Protein AF-A0A7C5Z9H8-F1 (afdb_monomer_lite)

Secondary structure (DSSP, 8-state):
---------------------PPEEEEEEEEETTEEEEEEEEE-SSSB-EEEEEEEETTEEEEEEEESSSSSS--EEEESS--HHHHHHHHHHHHHHHHHTT-------SEEEEEEETTEEEEEEEEEBTTS-EEEEEEEEETT--EEEEEETTSSS---EEEE-SS-HHHHHHHHHHHHHHHHHHTSEEEETTEEEE--

Structure (mmCIF, N/CA/C/O backbone):
data_AF-A0A7C5Z9H8-F1
#
_entry.id   AF-A0A7C5Z9H8-F1
#
loop_
_atom_site.group_PDB
_atom_site.id
_atom_site.type_symbol
_atom_site.label_atom_id
_atom_site.label_alt_id
_atom_site.label_comp_id
_atom_site.label_asym_id
_atom_site.label_entity_id
_atom_site.label_seq_id
_atom_site.pdbx_PDB_ins_code
_atom_site.Cartn_x
_atom_site.Cartn_y
_atom_site.Cartn_z
_atom_site.occupancy
_atom_site.B_iso_or_equiv
_atom_site.auth_seq_id
_atom_site.auth_comp_id
_atom_site.auth_asym_id
_atom_site.auth_atom_id
_atom_site.pdbx_PDB_model_num
ATOM 1 N N . MET A 1 1 ? 59.275 10.096 53.139 1.00 41.97 1 MET A N 1
ATOM 2 C CA . MET A 1 1 ? 58.296 9.061 52.728 1.00 41.97 1 MET A CA 1
ATOM 3 C C . MET A 1 1 ? 57.252 9.698 51.818 1.00 41.97 1 MET A C 1
ATOM 5 O O . MET A 1 1 ? 56.415 10.445 52.306 1.00 41.97 1 MET A O 1
ATOM 9 N N . LYS A 1 2 ? 57.352 9.494 50.498 1.00 39.47 2 LYS A N 1
ATOM 10 C CA . LYS A 1 2 ? 56.425 10.071 49.508 1.00 39.47 2 LYS A CA 1
ATOM 11 C C . LYS A 1 2 ? 55.220 9.139 49.346 1.00 39.47 2 LYS A C 1
ATOM 13 O O . LYS A 1 2 ? 55.395 7.978 48.993 1.00 39.47 2 LYS A O 1
ATOM 18 N N . ARG A 1 3 ? 54.018 9.631 49.659 1.00 47.84 3 ARG A N 1
ATOM 19 C CA . ARG A 1 3 ? 52.748 8.915 49.474 1.00 47.84 3 ARG A CA 1
ATOM 20 C C . ARG A 1 3 ? 52.260 9.164 48.047 1.00 47.84 3 ARG A C 1
ATOM 22 O O . ARG A 1 3 ? 51.939 10.299 47.712 1.00 47.84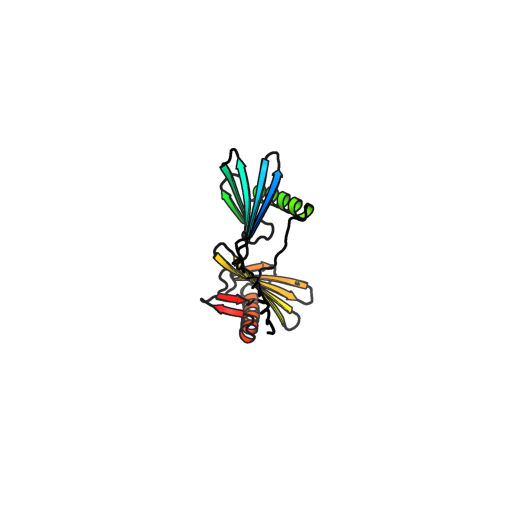 3 ARG A O 1
ATOM 29 N N . TYR A 1 4 ? 52.232 8.125 47.218 1.00 54.09 4 TYR A N 1
ATOM 30 C CA . TYR A 1 4 ? 51.598 8.171 45.902 1.00 54.09 4 TYR A CA 1
ATOM 31 C C . TYR A 1 4 ? 50.112 7.848 46.073 1.00 54.09 4 TYR A C 1
ATOM 33 O O . TYR A 1 4 ? 49.751 6.733 46.443 1.00 54.09 4 TYR A O 1
ATOM 41 N N . VAL A 1 5 ? 49.257 8.850 45.866 1.00 55.56 5 VAL A N 1
ATOM 42 C CA . VAL A 1 5 ? 47.802 8.685 45.806 1.00 55.56 5 VAL A CA 1
ATOM 43 C C . VAL A 1 5 ? 47.472 8.205 44.396 1.00 55.56 5 VAL A C 1
ATOM 45 O O . VAL A 1 5 ? 47.549 8.975 43.442 1.00 55.56 5 VAL A O 1
ATOM 48 N N . TYR A 1 6 ? 47.162 6.918 44.254 1.00 54.59 6 TYR A N 1
ATOM 49 C CA . TYR A 1 6 ? 46.634 6.364 43.011 1.00 54.59 6 TYR A CA 1
ATOM 50 C C . TYR A 1 6 ? 45.194 6.858 42.831 1.00 54.59 6 TYR A C 1
ATOM 52 O O . TYR A 1 6 ? 44.281 6.413 43.523 1.00 54.59 6 TYR A O 1
ATOM 60 N N . GLY A 1 7 ? 45.008 7.821 41.927 1.00 55.06 7 GLY A N 1
ATOM 61 C CA . GLY A 1 7 ? 43.694 8.272 41.484 1.00 55.06 7 GLY A CA 1
ATOM 62 C C . GLY A 1 7 ? 43.031 7.183 40.648 1.00 55.06 7 GLY A C 1
ATOM 63 O O . GLY A 1 7 ? 43.467 6.893 39.536 1.00 55.06 7 GLY A O 1
ATOM 64 N N . ILE A 1 8 ? 41.987 6.566 41.196 1.00 63.97 8 ILE A N 1
ATOM 65 C CA . ILE A 1 8 ? 41.117 5.639 40.474 1.00 63.97 8 ILE A CA 1
ATOM 66 C C . ILE A 1 8 ? 40.307 6.466 39.469 1.00 63.97 8 ILE A C 1
ATOM 68 O O . ILE A 1 8 ? 39.384 7.189 39.838 1.00 63.97 8 ILE A O 1
ATOM 72 N N . VAL A 1 9 ? 40.685 6.381 38.193 1.00 63.34 9 VAL A N 1
ATOM 73 C CA . VAL A 1 9 ? 39.898 6.899 37.071 1.00 63.34 9 VAL A CA 1
ATOM 74 C C . VAL A 1 9 ? 38.707 5.961 36.883 1.00 63.34 9 VAL A C 1
ATOM 76 O O . VAL A 1 9 ? 38.824 4.880 36.308 1.00 63.34 9 VAL A O 1
ATOM 79 N N . LEU A 1 10 ? 37.561 6.365 37.427 1.00 63.19 10 LEU A N 1
ATOM 80 C CA . LEU A 1 10 ? 36.286 5.680 37.267 1.00 63.19 10 LEU A CA 1
ATOM 81 C C . LEU A 1 10 ? 35.756 5.945 35.847 1.00 63.19 10 LEU A C 1
ATOM 83 O O . LEU A 1 10 ? 35.063 6.930 35.599 1.00 63.19 10 LEU A O 1
ATOM 87 N N . PHE A 1 11 ? 36.107 5.074 34.899 1.00 56.94 11 PHE A N 1
ATOM 88 C CA . PHE A 1 11 ? 35.463 5.010 33.586 1.00 56.94 11 PHE A CA 1
ATOM 89 C C . PHE A 1 11 ? 34.025 4.514 33.775 1.00 56.94 11 PHE A C 1
ATOM 91 O O . PHE A 1 11 ? 33.763 3.313 33.834 1.00 56.94 11 PHE A O 1
ATOM 98 N N . ILE A 1 12 ? 33.082 5.449 33.898 1.00 63.59 12 ILE A N 1
ATOM 99 C CA . ILE A 1 12 ? 31.652 5.154 33.813 1.00 63.59 12 ILE A CA 1
ATOM 100 C C . ILE A 1 12 ? 31.373 4.793 32.356 1.00 63.59 12 ILE A C 1
ATOM 102 O O . ILE A 1 12 ? 31.173 5.655 31.500 1.00 63.59 12 ILE A O 1
ATOM 106 N N . VAL A 1 13 ? 31.410 3.494 32.069 1.00 63.28 13 VAL A N 1
ATOM 107 C CA . VAL A 1 13 ? 30.925 2.930 30.814 1.00 63.28 13 VAL A CA 1
ATOM 108 C C . VAL A 1 13 ? 29.411 3.132 30.825 1.00 63.28 13 VAL A C 1
ATOM 110 O O . VAL A 1 13 ? 28.663 2.349 31.407 1.00 63.28 13 VAL A O 1
ATOM 113 N N . LEU A 1 14 ? 28.958 4.245 30.246 1.00 56.66 14 LEU A N 1
ATOM 114 C CA . LEU A 1 14 ? 27.558 4.462 29.910 1.00 56.66 14 LEU A CA 1
ATOM 115 C C . LEU A 1 14 ? 27.207 3.441 28.829 1.00 56.66 14 LEU A C 1
ATOM 117 O O . LEU A 1 14 ? 27.338 3.699 27.633 1.00 56.66 14 LEU A O 1
ATOM 121 N N . GLY A 1 15 ? 26.819 2.244 29.266 1.00 55.88 15 GLY A N 1
ATOM 122 C CA . GLY A 1 15 ? 26.201 1.249 28.413 1.00 55.88 15 GLY A CA 1
ATOM 123 C C . GLY A 1 15 ? 24.946 1.868 27.816 1.00 55.88 15 GLY A C 1
ATOM 124 O O . GLY A 1 15 ? 23.915 1.958 28.480 1.00 55.88 15 GLY A O 1
ATOM 125 N N . CYS A 1 16 ? 25.039 2.325 26.568 1.00 64.75 16 CYS A N 1
ATOM 126 C CA . CYS A 1 16 ? 23.871 2.593 25.750 1.00 64.75 16 CYS A CA 1
ATOM 127 C C . CYS A 1 16 ? 23.145 1.260 25.592 1.00 64.75 16 CYS A C 1
ATOM 129 O O . CYS A 1 16 ? 23.482 0.463 24.720 1.00 64.75 16 CYS A O 1
ATOM 131 N N . ALA A 1 17 ? 22.176 1.000 26.470 1.00 51.22 17 ALA A N 1
ATOM 132 C CA . ALA A 1 17 ? 21.215 -0.068 26.291 1.00 51.22 17 ALA A CA 1
ATOM 133 C C . ALA A 1 17 ? 20.451 0.248 25.005 1.00 51.22 17 ALA A C 1
ATOM 135 O O . ALA A 1 17 ? 19.511 1.047 24.994 1.00 51.22 17 ALA A O 1
ATOM 136 N N . THR A 1 18 ? 20.917 -0.323 23.897 1.00 53.97 18 THR A N 1
ATOM 137 C CA . THR A 1 18 ? 20.231 -0.274 22.616 1.00 53.97 18 THR A CA 1
ATOM 138 C C . THR A 1 18 ? 18.941 -1.048 22.825 1.00 53.97 18 THR A C 1
ATOM 140 O O . THR A 1 18 ? 18.935 -2.277 22.853 1.00 53.97 18 THR A O 1
ATOM 143 N N . ARG A 1 19 ? 17.849 -0.328 23.102 1.00 50.56 19 ARG A N 1
ATOM 144 C CA . ARG A 1 19 ? 16.534 -0.953 23.204 1.00 50.56 19 ARG A CA 1
ATOM 145 C C . ARG A 1 19 ? 16.274 -1.637 21.860 1.00 50.56 19 ARG A C 1
ATOM 147 O O . ARG A 1 19 ? 16.444 -0.975 20.832 1.00 50.56 19 ARG A O 1
ATOM 154 N N . PRO A 1 20 ? 15.907 -2.929 21.842 1.00 51.25 20 PRO A N 1
ATOM 155 C CA . PRO A 1 20 ? 15.524 -3.577 20.600 1.00 51.25 20 PRO A CA 1
ATOM 156 C C . PRO A 1 20 ? 14.389 -2.759 19.972 1.00 51.25 20 PRO A C 1
ATOM 158 O O . PRO A 1 20 ? 13.557 -2.213 20.709 1.00 51.25 20 PRO A O 1
ATOM 161 N N . PRO A 1 21 ? 14.365 -2.604 18.641 1.00 52.94 21 PRO A N 1
ATOM 162 C CA . PRO A 1 21 ? 13.319 -1.832 18.000 1.00 52.94 21 PRO A CA 1
ATOM 163 C C . PRO A 1 21 ? 11.974 -2.517 18.286 1.00 52.94 21 PRO A C 1
ATOM 165 O O . PRO A 1 21 ? 11.725 -3.634 17.845 1.00 52.94 21 PRO A O 1
ATOM 168 N N . GLY A 1 22 ? 11.144 -1.876 19.107 1.00 45.88 22 GLY A N 1
ATOM 169 C CA . GLY A 1 22 ? 9.801 -2.343 19.441 1.00 45.88 22 GLY A CA 1
ATOM 170 C C . GLY A 1 22 ? 8.767 -1.843 18.435 1.00 45.88 22 GLY A C 1
ATOM 171 O O . GLY A 1 22 ? 9.034 -0.918 17.666 1.00 45.88 22 GLY A O 1
ATOM 172 N N . VAL A 1 23 ? 7.573 -2.436 18.464 1.00 56.50 23 VAL A N 1
ATOM 173 C CA . VAL A 1 23 ? 6.406 -1.911 17.741 1.00 56.50 23 VAL A CA 1
ATOM 174 C C . VAL A 1 23 ? 6.068 -0.535 18.314 1.00 56.50 23 VAL A C 1
ATOM 176 O O . VAL A 1 23 ? 5.872 -0.398 19.523 1.00 56.50 23 VAL A O 1
ATOM 179 N N . GLN A 1 24 ? 6.019 0.491 17.463 1.00 56.19 24 GLN A N 1
ATOM 180 C CA . GLN A 1 24 ? 5.496 1.792 17.871 1.00 56.19 24 GLN A CA 1
ATOM 181 C C . GLN A 1 24 ? 3.978 1.767 17.731 1.00 56.19 24 GLN A C 1
ATOM 183 O O . GLN A 1 24 ? 3.455 1.475 16.656 1.00 56.19 24 GLN A O 1
ATOM 188 N N . LEU A 1 25 ? 3.294 2.061 18.835 1.00 58.56 25 LEU A N 1
ATOM 189 C CA . LEU A 1 25 ? 1.855 2.269 18.864 1.00 58.56 25 LEU A CA 1
ATOM 190 C C . LEU A 1 25 ? 1.594 3.774 18.875 1.00 58.56 25 LEU A C 1
ATOM 192 O O . LEU A 1 25 ? 1.946 4.466 19.832 1.00 58.56 25 LEU A O 1
ATOM 196 N N . GLY A 1 26 ? 1.010 4.272 17.790 1.00 70.44 26 GLY A N 1
ATOM 197 C CA . GLY A 1 26 ? 0.397 5.598 17.729 1.00 70.44 26 GLY A CA 1
ATOM 198 C C . GLY A 1 26 ? -1.110 5.456 17.902 1.00 70.44 26 GLY A C 1
ATOM 199 O O . GLY A 1 26 ? -1.685 4.471 17.448 1.00 70.44 26 GLY A O 1
ATOM 200 N N . GLY A 1 27 ? -1.764 6.401 18.572 1.00 81.38 27 GLY A N 1
ATOM 201 C CA . GLY A 1 27 ? -3.209 6.349 18.759 1.00 81.38 27 GLY A CA 1
ATOM 202 C C . GLY A 1 27 ? -3.822 7.733 18.880 1.00 81.38 27 GLY A C 1
ATOM 203 O O . GLY A 1 27 ? -3.241 8.619 19.508 1.00 81.38 27 GLY A O 1
ATOM 204 N N . MET A 1 28 ? -4.998 7.907 18.290 1.00 90.19 28 MET A N 1
ATOM 205 C CA . MET A 1 28 ? -5.792 9.123 18.384 1.00 90.19 28 MET A CA 1
ATOM 206 C C . MET A 1 28 ? -7.257 8.771 18.613 1.00 90.19 28 MET A C 1
ATOM 208 O O . MET A 1 28 ? -7.776 7.856 17.980 1.00 90.19 28 MET A O 1
ATOM 212 N N . GLN A 1 29 ? -7.903 9.517 19.504 1.00 93.00 29 GLN A N 1
ATOM 213 C CA . GLN A 1 29 ? -9.349 9.500 19.692 1.00 93.00 29 GLN A CA 1
ATOM 214 C C . GLN A 1 29 ? -9.963 10.749 19.066 1.00 93.00 29 GLN A C 1
ATOM 216 O O . GLN A 1 29 ? -9.333 11.809 19.109 1.00 93.00 29 GLN A O 1
ATOM 221 N N . PHE A 1 30 ? -11.159 10.607 18.507 1.00 94.44 30 PHE A N 1
ATOM 222 C CA . PHE A 1 30 ? -11.942 11.699 17.936 1.00 94.44 30 PHE A CA 1
ATOM 223 C C . PHE A 1 30 ? -13.437 11.376 18.025 1.00 94.44 30 PHE A C 1
ATOM 225 O O . PHE A 1 30 ? -13.825 10.207 18.082 1.00 94.44 30 PHE A O 1
ATOM 232 N N . ASP A 1 31 ? -14.262 12.417 18.039 1.00 94.50 31 ASP A N 1
ATOM 233 C CA . ASP A 1 31 ? -15.716 12.294 18.092 1.00 94.50 31 ASP A CA 1
ATOM 234 C C . ASP A 1 31 ? -16.322 12.396 16.686 1.00 94.50 31 ASP A C 1
ATOM 236 O O . ASP A 1 31 ? -15.973 13.278 15.894 1.00 94.50 31 ASP A O 1
ATOM 240 N N . PHE A 1 32 ? -17.271 11.513 16.383 1.00 93.75 32 PHE A N 1
ATOM 241 C CA . PHE A 1 32 ? -18.065 11.553 15.158 1.00 93.75 32 PHE A CA 1
ATOM 242 C C . PHE A 1 32 ? -19.503 11.143 15.470 1.00 93.75 32 PHE A C 1
ATOM 244 O O . PHE A 1 32 ? -19.736 10.082 16.038 1.00 93.75 32 PHE A O 1
ATOM 251 N N . GLU A 1 33 ? -20.459 12.017 15.147 1.00 93.69 33 GLU A N 1
ATOM 252 C CA . GLU A 1 33 ? -21.896 11.794 15.392 1.00 93.69 33 GLU A CA 1
ATOM 253 C C . GLU A 1 33 ? -22.249 11.405 16.843 1.00 93.69 33 GLU A C 1
ATOM 255 O O . GLU A 1 33 ? -23.197 10.671 17.103 1.00 93.69 33 GLU A O 1
ATOM 260 N N . GLY A 1 34 ? -21.497 11.934 17.815 1.00 92.62 34 GLY A N 1
ATOM 261 C CA . GLY A 1 34 ? -21.710 11.670 19.243 1.00 92.62 34 GLY A CA 1
ATOM 262 C C . GLY A 1 34 ? -21.087 10.368 19.755 1.00 92.62 34 GLY A C 1
ATOM 263 O O . GLY A 1 34 ? -21.247 10.048 20.930 1.00 92.62 34 GLY A O 1
ATOM 264 N N . GLU A 1 35 ? -20.359 9.645 18.906 1.00 94.94 35 GLU A N 1
ATOM 265 C CA . GLU A 1 35 ? -19.625 8.430 19.255 1.00 94.94 35 GLU A CA 1
ATOM 266 C C . GLU A 1 35 ? -18.113 8.689 19.245 1.00 94.94 35 GLU A C 1
ATOM 268 O O . GLU A 1 35 ? -17.592 9.409 18.388 1.00 94.94 35 GLU A O 1
ATOM 273 N N . GLN A 1 36 ? -17.396 8.071 20.186 1.00 94.56 36 GLN A N 1
ATOM 274 C CA . GLN A 1 36 ? -15.949 8.230 20.311 1.00 94.56 36 GLN A CA 1
ATOM 275 C C . GLN A 1 36 ? -15.210 7.106 19.580 1.00 94.56 36 GLN A C 1
ATOM 277 O O . GLN A 1 36 ? -15.151 5.961 20.037 1.00 94.56 36 GLN A O 1
ATOM 282 N N . TYR A 1 37 ? -14.569 7.455 18.472 1.00 96.44 37 TYR A N 1
ATOM 283 C CA . TYR A 1 37 ? -13.758 6.538 17.684 1.00 96.44 37 TYR A CA 1
ATOM 284 C C . TYR A 1 37 ? -12.284 6.636 18.067 1.00 96.44 37 TYR A C 1
ATOM 286 O O . TYR A 1 37 ? -11.793 7.659 18.543 1.00 96.44 37 TYR A O 1
ATOM 294 N N . THR A 1 38 ? -11.546 5.549 17.846 1.00 95.94 38 THR A N 1
ATOM 295 C CA . THR A 1 38 ? -10.091 5.503 18.015 1.00 95.94 38 THR A CA 1
ATOM 296 C C . THR A 1 38 ? -9.428 4.978 16.748 1.00 95.94 38 THR A C 1
ATOM 298 O O . THR A 1 38 ? -9.757 3.878 16.305 1.00 95.94 38 THR A O 1
ATOM 301 N N . ILE A 1 39 ? -8.442 5.709 16.223 1.00 94.81 39 ILE A N 1
ATOM 302 C CA . ILE A 1 39 ? -7.488 5.208 15.225 1.00 94.81 39 ILE A CA 1
ATOM 303 C C . ILE A 1 39 ? -6.209 4.793 15.947 1.00 94.81 39 ILE A C 1
ATOM 305 O O . ILE A 1 39 ? -5.620 5.594 16.675 1.00 94.81 39 ILE A O 1
ATOM 309 N N . ARG A 1 40 ? -5.767 3.549 15.755 1.00 93.06 40 ARG A N 1
ATOM 310 C CA . ARG A 1 40 ? -4.490 3.033 16.267 1.00 93.06 40 ARG A CA 1
ATOM 311 C C . ARG A 1 40 ? -3.597 2.595 15.119 1.00 93.06 40 ARG A C 1
ATOM 313 O O . ARG A 1 40 ? -4.004 1.764 14.319 1.00 93.06 40 ARG A O 1
ATOM 320 N N . SER A 1 41 ? -2.373 3.101 15.090 1.00 89.81 41 SER A N 1
ATOM 321 C CA . SER A 1 41 ? -1.334 2.686 14.151 1.00 89.81 41 SER A CA 1
ATOM 322 C C . SER A 1 41 ? -0.448 1.626 14.791 1.00 89.81 41 SER A C 1
ATOM 324 O O . SER A 1 41 ? 0.122 1.846 15.864 1.00 89.81 41 SER A O 1
ATOM 326 N N . TYR A 1 42 ? -0.304 0.495 14.110 1.00 87.00 42 TYR A N 1
ATOM 327 C CA . TYR A 1 42 ? 0.594 -0.592 14.469 1.00 87.00 42 TYR A CA 1
ATOM 328 C C . TYR A 1 42 ? 1.769 -0.581 13.504 1.00 87.00 42 TYR A C 1
ATOM 330 O O . TYR A 1 42 ? 1.644 -1.028 12.369 1.00 87.00 42 TYR A O 1
ATOM 338 N N . THR A 1 43 ? 2.918 -0.075 13.950 1.00 81.75 43 THR A N 1
ATOM 339 C CA . THR A 1 43 ? 4.100 0.055 13.089 1.00 81.75 43 THR A CA 1
ATOM 340 C C . THR A 1 43 ? 5.231 -0.834 13.600 1.00 81.75 43 THR A C 1
ATOM 342 O O . THR A 1 43 ? 5.975 -0.439 14.510 1.00 81.75 43 THR A O 1
ATOM 345 N N . PRO A 1 44 ? 5.384 -2.051 13.053 1.00 77.75 44 PRO A N 1
ATOM 346 C CA . PRO A 1 44 ? 6.550 -2.875 13.331 1.00 77.75 44 PRO A CA 1
ATOM 347 C C . PRO A 1 44 ? 7.835 -2.242 12.752 1.00 77.75 44 PRO A C 1
ATOM 349 O O . PRO A 1 44 ? 7.785 -1.391 11.865 1.00 77.75 44 PRO A O 1
ATOM 352 N N . PRO A 1 45 ? 9.026 -2.631 13.238 1.00 70.44 45 PRO A N 1
ATOM 353 C CA . PRO A 1 45 ? 10.282 -2.003 12.820 1.00 70.44 45 PRO A CA 1
ATOM 354 C C . PRO A 1 45 ? 10.668 -2.188 11.347 1.00 70.44 45 PRO A C 1
ATOM 356 O O . PRO A 1 45 ? 11.377 -1.344 10.794 1.00 70.44 45 PRO A O 1
ATOM 359 N N . THR A 1 46 ? 10.275 -3.315 10.750 1.00 70.81 46 THR A N 1
ATOM 360 C CA . THR A 1 46 ? 10.790 -3.807 9.458 1.00 70.81 46 THR A CA 1
ATOM 361 C C . THR A 1 46 ? 9.715 -4.055 8.405 1.00 70.81 46 THR A C 1
ATOM 363 O O . THR A 1 46 ? 10.073 -4.415 7.285 1.00 70.81 46 THR A O 1
ATOM 366 N N . LEU A 1 47 ? 8.439 -3.907 8.761 1.00 79.62 47 LEU A N 1
ATOM 367 C CA . LEU A 1 47 ? 7.288 -4.137 7.887 1.00 79.62 47 LEU A CA 1
ATOM 368 C C . LEU A 1 47 ? 6.468 -2.849 7.807 1.00 79.62 47 LEU A C 1
ATOM 370 O O . LEU A 1 47 ? 6.530 -2.025 8.724 1.00 79.62 47 LEU A O 1
ATOM 374 N N . GLU A 1 48 ? 5.707 -2.701 6.732 1.00 81.62 48 GLU A N 1
ATOM 375 C CA . GLU A 1 48 ? 4.677 -1.675 6.636 1.00 81.62 48 GLU A CA 1
ATOM 376 C C . GLU A 1 48 ? 3.638 -1.921 7.729 1.00 81.62 48 GLU A C 1
ATOM 378 O O . GLU A 1 48 ? 3.252 -3.064 8.006 1.00 81.62 48 GLU A O 1
ATOM 383 N N . GLY A 1 49 ? 3.268 -0.846 8.418 1.00 85.25 49 GLY A N 1
ATOM 384 C CA . GLY A 1 49 ? 2.278 -0.911 9.478 1.00 85.25 49 GLY A CA 1
ATOM 385 C C . GLY A 1 49 ? 0.865 -1.038 8.935 1.00 85.25 49 GLY A C 1
ATOM 386 O O . GLY A 1 49 ? 0.650 -1.123 7.736 1.00 85.25 49 GLY A O 1
ATOM 387 N N . TYR A 1 50 ? -0.098 -1.011 9.844 1.00 90.31 50 TYR A N 1
ATOM 388 C CA . TYR A 1 50 ? -1.512 -0.870 9.513 1.00 90.31 50 TYR A CA 1
ATOM 389 C C . TYR A 1 50 ? -2.183 0.052 10.527 1.00 90.31 50 TYR A C 1
ATOM 391 O O . TYR A 1 50 ? -1.687 0.253 11.644 1.00 90.31 50 TYR A O 1
ATOM 399 N N . ASN A 1 51 ? -3.323 0.608 10.148 1.00 93.12 51 ASN A N 1
ATOM 400 C CA . ASN A 1 51 ? -4.176 1.399 11.017 1.00 93.12 51 ASN A CA 1
ATOM 401 C C . ASN A 1 51 ? -5.462 0.632 11.314 1.00 93.12 51 ASN A C 1
ATOM 403 O O . ASN A 1 51 ? -6.063 0.054 10.420 1.00 93.12 51 ASN A O 1
ATOM 407 N N . ILE A 1 52 ? -5.907 0.653 12.568 1.00 96.31 52 ILE A N 1
ATOM 408 C CA . ILE A 1 52 ? -7.220 0.147 12.971 1.00 96.31 52 ILE A CA 1
ATOM 409 C C . ILE A 1 52 ? -8.083 1.325 13.396 1.00 96.31 52 ILE A C 1
ATOM 411 O O . ILE A 1 52 ? -7.718 2.042 14.330 1.00 96.31 52 ILE A O 1
ATOM 415 N N . LEU A 1 53 ? -9.241 1.475 12.761 1.00 97.44 53 LEU A N 1
ATOM 416 C CA . LEU A 1 53 ? -10.358 2.254 13.280 1.00 97.44 53 LEU A CA 1
ATOM 417 C C . LEU A 1 53 ? -11.179 1.362 14.212 1.00 97.44 53 LEU A C 1
ATOM 419 O O . LEU A 1 53 ? -11.476 0.219 13.877 1.00 97.44 53 LEU A O 1
ATOM 423 N N . SER A 1 54 ? -11.549 1.868 15.384 1.00 97.31 54 SER A N 1
ATOM 424 C CA . SER A 1 54 ? -12.367 1.126 16.344 1.00 97.31 54 SER A CA 1
ATOM 425 C C . SER A 1 54 ? -13.346 2.024 17.087 1.00 97.31 54 SER A C 1
ATOM 427 O O . SER A 1 54 ? -13.034 3.181 17.368 1.00 97.31 54 SER A O 1
ATOM 429 N N . LEU A 1 55 ? -14.500 1.461 17.440 1.00 96.62 55 LEU A N 1
ATOM 430 C CA . LEU A 1 55 ? -15.479 2.055 18.349 1.00 96.62 55 LEU A CA 1
ATOM 431 C C . LEU A 1 55 ? -15.599 1.166 19.585 1.00 96.62 55 LEU A C 1
ATOM 433 O O . LEU A 1 55 ? -15.755 -0.052 19.469 1.00 96.62 55 LEU A O 1
ATOM 437 N N . THR A 1 56 ? -15.524 1.772 20.767 1.00 92.81 56 THR A N 1
ATOM 438 C CA . THR A 1 56 ? -15.702 1.069 22.043 1.00 92.81 56 THR A CA 1
ATOM 439 C C . THR A 1 56 ? -16.952 1.588 22.739 1.00 92.81 56 THR A C 1
ATOM 441 O O . THR A 1 56 ? -17.034 2.777 23.031 1.00 92.81 56 THR A O 1
ATOM 444 N N . ARG A 1 57 ? -17.901 0.703 23.053 1.00 92.44 57 ARG A N 1
ATOM 445 C CA . ARG A 1 57 ? -19.090 1.018 23.857 1.00 92.44 57 ARG A CA 1
ATOM 446 C C . ARG A 1 57 ? -19.076 0.149 25.108 1.00 92.44 57 ARG A C 1
ATOM 448 O O . ARG A 1 57 ? -18.862 -1.052 25.023 1.00 92.44 57 ARG A O 1
ATOM 455 N N . ASN A 1 58 ? -19.270 0.753 26.280 1.00 91.00 58 ASN A N 1
ATOM 456 C CA . ASN A 1 58 ? -19.269 0.046 27.573 1.00 91.00 58 ASN A CA 1
ATOM 457 C C . ASN A 1 58 ? -18.009 -0.805 27.842 1.00 91.00 58 ASN A C 1
ATOM 459 O O . ASN A 1 58 ? -18.074 -1.821 28.526 1.00 91.00 58 ASN A O 1
ATOM 463 N N . GLY A 1 59 ? -16.854 -0.387 27.316 1.00 87.31 59 GLY A N 1
ATOM 464 C CA . GLY A 1 59 ? -15.589 -1.116 27.463 1.00 87.31 59 GLY A CA 1
ATOM 465 C C . GLY A 1 59 ? -15.394 -2.273 26.477 1.00 87.31 59 GLY A C 1
ATOM 466 O O . GLY A 1 59 ? -14.324 -2.878 26.476 1.00 87.31 59 GLY A O 1
ATOM 467 N N . GLU A 1 60 ? -16.368 -2.541 25.609 1.00 92.00 60 GLU A N 1
ATOM 468 C CA . GLU A 1 60 ? -16.292 -3.566 24.570 1.00 92.00 60 GLU A CA 1
ATOM 469 C C . GLU A 1 60 ? -16.117 -2.930 23.193 1.00 92.00 60 GLU A C 1
ATOM 471 O O . GLU A 1 60 ? -16.705 -1.891 22.881 1.00 92.00 60 GLU A O 1
ATOM 476 N N . ILE A 1 61 ? -15.283 -3.548 22.358 1.00 92.44 61 ILE A N 1
ATOM 477 C CA . ILE A 1 61 ? -15.119 -3.119 20.972 1.00 92.44 61 ILE A CA 1
ATOM 478 C C . ILE A 1 61 ? -16.323 -3.633 20.186 1.00 92.44 61 ILE A C 1
ATOM 480 O O . ILE A 1 61 ? -16.517 -4.838 20.090 1.00 92.44 61 ILE A O 1
ATOM 484 N N . VAL A 1 62 ? -17.122 -2.718 19.639 1.00 96.06 62 VAL A N 1
ATOM 485 C CA . VAL A 1 62 ? -18.354 -3.045 18.894 1.00 96.06 62 VAL A CA 1
ATOM 486 C C . VAL A 1 62 ? -18.195 -2.879 17.385 1.00 96.06 62 VAL A C 1
ATOM 488 O O . VAL A 1 62 ? -19.055 -3.301 16.618 1.00 96.06 62 VAL A O 1
ATOM 491 N N . PHE A 1 63 ? -17.109 -2.234 16.958 1.00 97.44 63 PHE A N 1
ATOM 492 C CA . PHE A 1 63 ? -16.774 -2.054 15.554 1.00 97.44 63 PHE A CA 1
ATOM 493 C C . PHE A 1 63 ? -15.261 -1.933 15.371 1.00 97.44 63 PHE A C 1
ATOM 495 O O . PHE A 1 63 ? -14.588 -1.258 16.163 1.00 97.44 63 PHE A O 1
ATOM 502 N N . ARG A 1 64 ? -14.741 -2.568 14.315 1.00 97.56 64 ARG A N 1
ATOM 503 C CA . ARG A 1 64 ? -13.354 -2.467 13.851 1.00 97.56 64 ARG A CA 1
ATOM 504 C C . ARG A 1 64 ? -13.279 -2.469 12.334 1.00 97.56 64 ARG A C 1
ATOM 506 O O . ARG A 1 64 ? -13.878 -3.319 11.685 1.00 97.56 64 ARG A O 1
ATOM 513 N N . ALA A 1 65 ? -12.427 -1.609 11.798 1.00 97.81 65 ALA A N 1
ATOM 514 C CA . ALA A 1 65 ? -12.019 -1.619 10.401 1.00 97.81 65 ALA A CA 1
ATOM 515 C C . ALA A 1 65 ? -10.513 -1.367 10.288 1.00 97.81 65 ALA A C 1
ATOM 517 O O . ALA A 1 65 ? -9.902 -0.834 11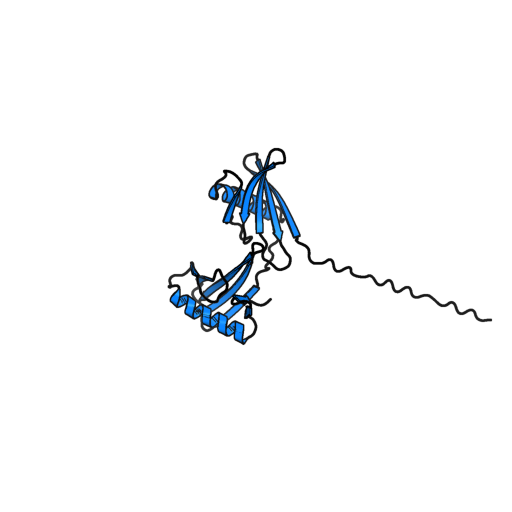.220 1.00 97.81 65 ALA A O 1
ATOM 518 N N . ILE A 1 66 ? -9.912 -1.770 9.173 1.00 96.69 66 ILE A N 1
ATOM 519 C CA . ILE A 1 66 ? -8.460 -1.730 8.977 1.00 96.69 66 ILE A CA 1
ATOM 520 C C . ILE A 1 66 ? -8.078 -1.069 7.655 1.00 96.69 66 ILE A C 1
ATOM 522 O O . ILE A 1 66 ? -8.741 -1.255 6.641 1.00 96.69 66 ILE A O 1
ATOM 526 N N . ASP A 1 67 ? -7.000 -0.298 7.714 1.00 94.00 67 ASP A N 1
ATOM 527 C CA . ASP A 1 67 ? -6.220 0.224 6.593 1.00 94.00 67 ASP A CA 1
ATOM 528 C C . ASP A 1 67 ? -4.857 -0.479 6.674 1.00 94.00 67 ASP A C 1
ATOM 530 O O . ASP A 1 67 ? -4.064 -0.238 7.593 1.00 94.00 67 ASP A O 1
ATOM 534 N N . LYS A 1 68 ? -4.646 -1.448 5.786 1.00 89.75 68 LYS A N 1
ATOM 535 C CA . LYS A 1 68 ? -3.519 -2.385 5.766 1.00 89.75 68 LYS A CA 1
ATOM 536 C C . LYS A 1 68 ? -2.237 -1.734 5.254 1.00 89.75 68 LYS A C 1
ATOM 538 O O . LYS A 1 68 ? -1.161 -2.252 5.547 1.00 89.75 68 LYS A O 1
ATOM 543 N N . GLU A 1 69 ? -2.348 -0.626 4.524 1.00 85.31 69 GLU A N 1
ATOM 544 C CA . GLU A 1 69 ? -1.236 0.035 3.827 1.00 85.31 69 GLU A CA 1
ATOM 545 C C . GLU A 1 69 ? -0.872 1.403 4.420 1.00 85.31 69 GLU A C 1
ATOM 547 O O . GLU A 1 69 ? 0.128 2.012 4.037 1.00 85.31 69 GLU A O 1
ATOM 552 N N . GLN A 1 70 ? -1.649 1.872 5.396 1.00 86.94 70 GLN A N 1
ATOM 553 C CA . GLN A 1 70 ? -1.559 3.204 5.988 1.00 86.94 70 GLN A CA 1
ATOM 554 C C . GLN A 1 70 ? -1.716 4.336 4.960 1.00 86.94 70 GLN A C 1
ATOM 556 O O . GLN A 1 70 ? -1.125 5.409 5.128 1.00 86.94 70 GLN A O 1
ATOM 561 N N . ASP A 1 71 ? -2.488 4.105 3.897 1.00 85.50 71 ASP A N 1
ATOM 562 C CA . ASP A 1 71 ? -2.664 5.049 2.789 1.00 85.50 71 ASP A CA 1
ATOM 563 C C . ASP A 1 71 ? -3.805 6.057 3.031 1.00 85.50 71 ASP A C 1
ATOM 565 O O . ASP A 1 71 ? -3.975 7.014 2.269 1.00 85.50 71 ASP A O 1
ATOM 569 N N . GLY A 1 72 ? -4.538 5.896 4.139 1.00 88.88 72 GLY A N 1
ATOM 570 C CA . GLY A 1 72 ? -5.672 6.742 4.496 1.00 88.88 72 GLY A CA 1
ATOM 571 C C . GLY A 1 72 ? -7.022 6.210 4.012 1.00 88.88 72 GLY A C 1
ATOM 572 O O . GLY A 1 72 ? -8.033 6.884 4.229 1.00 88.88 72 GLY A O 1
ATOM 573 N N . VAL A 1 73 ? -7.071 5.017 3.416 1.00 92.38 73 VAL A N 1
ATOM 574 C CA . VAL A 1 73 ? -8.292 4.351 2.959 1.00 92.38 73 VAL A CA 1
ATOM 575 C C . VAL A 1 73 ? -8.447 3.013 3.681 1.00 92.38 73 VAL A C 1
ATOM 577 O O . VAL A 1 73 ? -7.528 2.213 3.759 1.00 92.38 73 VAL A O 1
ATOM 580 N N . LEU A 1 74 ? -9.636 2.745 4.229 1.00 95.44 74 LEU A N 1
ATOM 581 C CA . LEU A 1 74 ? -9.915 1.438 4.832 1.00 95.44 74 LEU A CA 1
ATOM 582 C C . LEU A 1 74 ? -10.134 0.368 3.755 1.00 95.44 74 LEU A C 1
ATOM 584 O O . LEU A 1 74 ? -10.890 0.584 2.797 1.00 95.44 74 LEU A O 1
ATOM 588 N N . ASP A 1 75 ? -9.552 -0.806 3.975 1.00 94.06 75 ASP A N 1
ATOM 589 C CA . ASP A 1 75 ? -9.663 -1.982 3.112 1.00 94.06 75 ASP A CA 1
ATOM 590 C C . ASP A 1 75 ? -10.876 -2.841 3.460 1.00 94.06 75 ASP A C 1
ATOM 592 O O . ASP A 1 75 ? -11.596 -3.301 2.576 1.00 94.06 75 ASP A O 1
ATOM 596 N N . GLU A 1 76 ? -11.106 -3.069 4.755 1.00 95.62 76 GLU A N 1
ATOM 597 C CA . GLU A 1 76 ? -12.130 -3.999 5.233 1.00 95.62 76 GLU A CA 1
ATOM 598 C C . GLU A 1 76 ? -12.675 -3.615 6.616 1.00 95.62 76 GLU A C 1
ATOM 600 O O . GLU A 1 76 ? -11.983 -3.030 7.457 1.00 95.62 76 GLU A O 1
ATOM 605 N N . VAL A 1 77 ? -13.930 -3.998 6.858 1.00 97.31 77 VAL A N 1
ATOM 606 C CA . VAL A 1 77 ? -14.547 -4.016 8.188 1.00 97.31 77 VAL A CA 1
ATOM 607 C C . VAL A 1 77 ? -14.336 -5.407 8.777 1.00 97.31 77 VAL A C 1
ATOM 609 O O . VAL A 1 77 ? -14.760 -6.404 8.198 1.00 97.31 77 VAL A O 1
ATOM 612 N N . ILE A 1 78 ? -13.653 -5.471 9.917 1.00 96.19 78 ILE A N 1
ATOM 613 C CA . ILE A 1 78 ? -13.304 -6.718 10.611 1.00 96.19 78 ILE A CA 1
ATOM 614 C C . ILE A 1 78 ? -14.445 -7.155 11.538 1.00 96.19 78 ILE A C 1
ATOM 616 O O . ILE A 1 78 ? -14.682 -8.346 11.723 1.00 96.19 78 ILE A O 1
ATOM 620 N N . GLU A 1 79 ? -15.127 -6.194 12.162 1.00 95.62 79 GLU A N 1
ATOM 621 C CA . GLU A 1 79 ? -16.150 -6.437 13.180 1.00 95.62 79 GLU A CA 1
ATOM 622 C C . GLU A 1 79 ? -17.169 -5.296 13.193 1.00 95.62 79 GLU A C 1
ATOM 624 O O . GLU A 1 79 ? -16.788 -4.133 13.049 1.00 95.62 79 GLU A O 1
ATOM 629 N N . GLY A 1 80 ? -18.440 -5.620 13.436 1.00 95.25 80 GLY A N 1
ATOM 630 C CA . GLY A 1 80 ? -19.540 -4.658 13.537 1.00 95.25 80 GLY A CA 1
ATOM 631 C C . GLY A 1 80 ? -20.404 -4.573 12.276 1.00 95.25 80 GLY A C 1
ATOM 632 O O . GLY A 1 80 ? -20.125 -5.211 11.265 1.00 95.25 80 GLY A O 1
ATOM 633 N N . GLU A 1 81 ? -21.484 -3.794 12.364 1.00 92.44 81 GLU A N 1
ATOM 634 C CA . GLU A 1 81 ? -22.498 -3.656 11.300 1.00 92.44 81 GLU A CA 1
ATOM 635 C C . GLU A 1 81 ? -22.320 -2.400 10.434 1.00 92.44 81 GLU A C 1
ATOM 637 O O . GLU A 1 81 ? -23.043 -2.221 9.458 1.00 92.44 81 GLU A O 1
ATOM 642 N N . VAL A 1 82 ? -21.372 -1.525 10.782 1.00 94.75 82 VAL A N 1
ATOM 643 C CA . VAL A 1 82 ? -21.050 -0.344 9.970 1.00 94.75 82 VAL A CA 1
ATOM 644 C C . VAL A 1 82 ? -20.456 -0.826 8.653 1.00 94.75 82 VAL A C 1
ATOM 646 O O . VAL A 1 82 ? -19.473 -1.567 8.649 1.00 94.75 82 VAL A O 1
ATOM 649 N N . ASP A 1 83 ? -21.049 -0.421 7.537 1.00 96.56 83 ASP A N 1
ATOM 650 C CA . ASP A 1 83 ? -20.543 -0.775 6.218 1.00 96.56 83 ASP A CA 1
ATOM 651 C C . ASP A 1 83 ? -19.208 -0.068 5.913 1.00 96.56 83 ASP A C 1
ATOM 653 O O . ASP A 1 83 ? -18.812 0.907 6.557 1.00 96.56 83 ASP A O 1
ATOM 657 N N . LEU A 1 84 ? -18.486 -0.577 4.913 1.00 96.88 84 LEU A N 1
ATOM 658 C CA . LEU A 1 84 ? -17.150 -0.085 4.579 1.00 96.88 84 LEU A CA 1
ATOM 659 C C . LEU A 1 84 ? -17.148 1.364 4.063 1.00 96.88 84 LEU A C 1
ATOM 661 O O . LEU A 1 84 ? -16.161 2.070 4.257 1.00 96.88 84 LEU A O 1
ATOM 665 N N . GLU A 1 85 ? -18.214 1.813 3.401 1.00 97.06 85 GLU A N 1
ATOM 666 C CA . GLU A 1 85 ? -18.303 3.176 2.874 1.00 97.06 85 GLU A CA 1
ATOM 667 C C . GLU A 1 85 ? -18.433 4.176 4.025 1.00 97.06 85 GLU A C 1
ATOM 669 O O . GLU A 1 85 ? -17.583 5.055 4.176 1.00 97.06 85 GLU A O 1
ATOM 674 N N . THR A 1 86 ? -19.384 3.941 4.928 1.00 97.19 86 THR A N 1
ATOM 675 C CA . THR A 1 86 ? -19.550 4.710 6.167 1.00 97.19 86 THR A CA 1
ATOM 676 C C . THR A 1 86 ? -18.277 4.674 7.020 1.00 97.19 86 THR A C 1
ATOM 678 O O . THR A 1 86 ? -17.811 5.700 7.523 1.00 97.19 86 THR A O 1
ATOM 681 N N . ALA A 1 87 ? -17.643 3.504 7.148 1.00 97.75 87 ALA A N 1
ATOM 682 C CA . ALA A 1 87 ? -16.382 3.363 7.868 1.00 97.75 87 ALA A CA 1
ATOM 683 C C . ALA A 1 87 ? -15.280 4.269 7.291 1.00 97.75 87 ALA A C 1
ATOM 685 O O . ALA A 1 87 ? -14.532 4.892 8.050 1.00 97.75 87 ALA A O 1
ATOM 686 N N . ARG A 1 88 ? -15.176 4.363 5.957 1.00 97.62 88 ARG A N 1
ATOM 687 C CA . ARG A 1 88 ? -14.199 5.225 5.272 1.00 97.62 88 ARG A CA 1
ATOM 688 C C . ARG A 1 88 ? -14.460 6.702 5.532 1.00 97.62 88 ARG A C 1
ATOM 690 O O . ARG A 1 88 ? -13.499 7.445 5.714 1.00 97.62 88 ARG A O 1
ATOM 697 N N . GLU A 1 89 ? -15.717 7.130 5.604 1.00 97.31 89 GLU A N 1
ATOM 698 C CA . GLU A 1 89 ? -16.061 8.514 5.950 1.00 97.31 89 GLU A CA 1
ATOM 699 C C . GLU A 1 89 ? -15.614 8.873 7.373 1.00 97.31 89 GLU A C 1
ATOM 701 O O . GLU A 1 89 ? -14.919 9.877 7.579 1.00 97.31 89 GLU A O 1
ATOM 706 N N . ILE A 1 90 ? -15.935 8.008 8.342 1.00 97.25 90 ILE A N 1
ATOM 707 C CA . ILE A 1 90 ? -15.511 8.151 9.742 1.00 97.25 90 ILE A CA 1
ATOM 708 C C . ILE A 1 90 ? -13.980 8.210 9.819 1.00 97.25 90 ILE A C 1
ATOM 710 O O . ILE A 1 90 ? -13.403 9.083 10.475 1.00 97.25 90 ILE A O 1
ATOM 714 N N . TYR A 1 91 ? -13.302 7.306 9.110 1.00 96.69 91 TYR A N 1
ATOM 715 C CA . TYR A 1 91 ? -11.846 7.244 9.074 1.00 96.69 91 TYR A CA 1
ATOM 716 C C . TYR A 1 91 ? -11.220 8.509 8.479 1.00 96.69 91 TYR A C 1
ATOM 718 O O . TYR A 1 91 ? -10.336 9.110 9.092 1.00 96.69 91 TYR A O 1
ATOM 726 N N . ALA A 1 92 ? -11.721 8.970 7.331 1.00 95.06 92 ALA A N 1
ATOM 727 C CA . ALA A 1 92 ? -11.245 10.175 6.662 1.00 95.06 92 ALA A CA 1
ATOM 728 C C . ALA A 1 92 ? -11.422 11.429 7.534 1.00 95.06 92 ALA A C 1
ATOM 730 O O . ALA A 1 92 ? -10.586 12.340 7.499 1.00 95.06 92 ALA A O 1
ATOM 731 N N . ARG A 1 93 ? -12.486 11.489 8.346 1.00 95.44 93 ARG A N 1
ATOM 732 C CA . ARG A 1 93 ? -12.660 12.545 9.350 1.00 95.44 93 ARG A CA 1
ATOM 733 C C . ARG A 1 93 ? -11.563 12.488 10.412 1.00 95.44 93 ARG A C 1
ATOM 735 O O . ARG A 1 93 ? -10.923 13.513 10.650 1.00 95.44 93 ARG A O 1
ATOM 742 N N . GLY A 1 94 ? -11.314 11.313 10.990 1.00 94.00 94 GLY A N 1
ATOM 743 C CA . GLY A 1 94 ? -10.276 11.118 12.005 1.00 94.00 94 GLY A CA 1
ATOM 744 C C . GLY A 1 94 ? -8.867 11.434 11.495 1.00 94.00 94 GLY A C 1
ATOM 745 O O . GLY A 1 94 ? -8.105 12.121 12.172 1.00 94.00 94 GLY A O 1
ATOM 746 N N . ILE A 1 95 ? -8.528 11.020 10.270 1.00 91.44 95 ILE A N 1
ATOM 747 C CA . ILE A 1 95 ? -7.233 11.329 9.638 1.00 91.44 95 ILE A CA 1
ATOM 748 C C . ILE A 1 95 ? -7.050 12.835 9.427 1.00 91.44 95 ILE A C 1
ATOM 750 O O . ILE A 1 95 ? -5.975 13.373 9.703 1.00 91.44 95 ILE A O 1
ATOM 754 N N . ARG A 1 96 ? -8.098 13.539 8.989 1.00 91.69 96 ARG A N 1
ATOM 755 C CA . ARG A 1 96 ? -8.064 14.998 8.823 1.00 91.69 96 ARG A CA 1
ATOM 756 C C . ARG A 1 96 ? -7.811 15.708 10.147 1.00 91.69 96 ARG A C 1
ATOM 758 O O . ARG A 1 96 ? -6.949 16.577 10.216 1.00 91.69 96 ARG A O 1
ATOM 765 N N . GLU A 1 97 ? -8.498 15.289 11.204 1.00 92.38 97 GLU A N 1
ATOM 766 C CA . GLU A 1 97 ? -8.295 15.846 12.540 1.00 92.38 97 GLU A CA 1
ATOM 767 C C . GLU A 1 97 ? -6.886 15.536 13.073 1.00 92.38 97 GLU A C 1
ATOM 769 O O . GLU A 1 97 ? -6.220 16.401 13.645 1.00 92.38 97 GLU A O 1
ATOM 774 N N . ALA A 1 98 ? -6.376 14.322 12.835 1.00 88.31 98 ALA A N 1
ATOM 775 C CA . ALA A 1 98 ? -5.004 13.950 13.180 1.00 88.31 98 ALA A CA 1
ATOM 776 C C . ALA A 1 98 ? -3.987 14.873 12.506 1.00 88.31 98 ALA A C 1
ATOM 778 O O . ALA A 1 98 ? -2.985 15.260 13.119 1.00 88.31 98 ALA A O 1
ATOM 779 N N . HIS A 1 99 ? -4.242 15.214 11.242 1.00 86.06 99 HIS A N 1
ATOM 780 C CA . HIS A 1 99 ? -3.404 16.103 10.454 1.00 86.06 99 HIS A CA 1
ATOM 781 C C . HIS A 1 99 ? -3.456 17.539 10.990 1.00 86.06 99 HIS A C 1
ATOM 783 O O . HIS A 1 99 ? -2.409 18.149 11.202 1.00 86.06 99 HIS A O 1
ATOM 789 N N . GLU A 1 100 ? -4.650 18.058 11.281 1.00 88.19 100 GLU A N 1
ATOM 790 C CA . GLU A 1 100 ? -4.855 19.380 11.895 1.00 88.19 100 GLU A CA 1
ATOM 791 C C . GLU A 1 100 ? -4.144 19.506 13.253 1.00 88.19 100 GLU A C 1
ATOM 793 O O . GLU A 1 100 ? -3.587 20.555 13.572 1.00 88.19 100 GLU A O 1
ATOM 798 N N . GLN A 1 101 ? -4.086 18.420 14.029 1.00 86.00 101 GLN A N 1
ATOM 799 C CA . GLN A 1 101 ? -3.393 18.371 15.321 1.00 86.00 101 GLN A CA 1
ATOM 800 C C . GLN A 1 101 ? -1.880 18.098 15.209 1.00 86.00 101 GLN A C 1
ATOM 802 O O . GLN A 1 101 ? -1.204 17.983 16.234 1.00 86.00 101 GLN A O 1
ATOM 807 N N . GLY A 1 102 ? -1.333 17.941 13.997 1.00 81.50 102 GLY A N 1
ATOM 808 C CA . GLY A 1 102 ? 0.083 17.617 13.781 1.00 81.50 102 GLY A CA 1
ATOM 809 C C . GLY A 1 102 ? 0.501 16.247 14.334 1.00 81.50 102 GLY A C 1
ATOM 810 O O . GLY A 1 102 ? 1.678 16.025 14.624 1.00 81.50 102 GLY A O 1
ATOM 811 N N . LYS A 1 103 ? -0.455 15.327 14.519 1.00 78.19 103 LYS A N 1
ATOM 812 C CA . LYS A 1 103 ? -0.225 13.979 15.069 1.00 78.19 103 LYS A CA 1
ATOM 813 C C . LYS A 1 103 ? 0.126 12.944 13.999 1.00 78.19 103 LYS A C 1
ATOM 815 O O . LYS A 1 103 ? 0.595 11.859 14.340 1.00 78.19 103 LYS A O 1
ATOM 820 N N . VAL A 1 104 ? -0.054 13.274 12.720 1.00 71.44 104 VAL A N 1
ATOM 821 C CA . VAL A 1 104 ? 0.320 12.403 11.599 1.00 71.44 104 VAL A CA 1
ATOM 822 C C . VAL A 1 104 ? 1.831 12.455 11.393 1.00 71.44 104 VAL A C 1
ATOM 824 O O . VAL A 1 104 ? 2.404 13.505 11.109 1.00 71.44 104 VAL A O 1
ATOM 827 N N . ARG A 1 105 ? 2.491 11.302 11.513 1.00 67.50 105 ARG A N 1
ATOM 828 C CA . ARG A 1 105 ? 3.891 11.131 11.115 1.00 67.50 105 ARG A CA 1
ATOM 829 C C . ARG A 1 105 ? 3.936 10.269 9.863 1.00 67.50 105 ARG A C 1
ATOM 831 O O . ARG A 1 105 ? 3.698 9.070 9.946 1.00 67.50 105 ARG A O 1
ATOM 838 N N . SER A 1 106 ? 4.270 10.871 8.724 1.00 59.06 106 SER A N 1
ATOM 839 C CA . SER A 1 106 ? 4.597 10.107 7.519 1.00 59.06 106 SER A CA 1
ATOM 840 C C . SER A 1 106 ? 5.926 9.383 7.734 1.00 59.06 106 SER A C 1
ATOM 842 O O . SER A 1 106 ? 6.920 9.991 8.145 1.00 59.06 106 SER A O 1
ATOM 844 N N . ARG A 1 107 ? 5.947 8.074 7.483 1.00 60.84 107 ARG A N 1
ATOM 845 C CA . ARG A 1 107 ? 7.170 7.277 7.479 1.00 60.84 107 ARG A CA 1
ATOM 846 C C . ARG A 1 107 ? 7.206 6.473 6.189 1.00 60.84 107 ARG A C 1
ATOM 848 O O . ARG A 1 107 ? 6.375 5.607 5.979 1.00 60.84 107 ARG A O 1
ATOM 855 N N . SER A 1 108 ? 8.202 6.735 5.353 1.00 57.44 108 SER A N 1
ATOM 856 C CA . SER A 1 108 ? 8.506 5.890 4.200 1.00 57.44 108 SER A CA 1
ATOM 857 C C . SER A 1 108 ? 9.285 4.667 4.686 1.00 57.44 108 SER A C 1
ATOM 859 O O . SER A 1 108 ? 10.506 4.731 4.853 1.00 57.44 108 SER A O 1
ATOM 861 N N . LEU A 1 109 ? 8.592 3.571 4.996 1.00 62.31 109 LEU A N 1
ATOM 862 C CA . LEU A 1 109 ? 9.232 2.270 5.237 1.00 62.31 109 LEU A CA 1
ATOM 863 C C . LEU A 1 109 ? 9.459 1.482 3.941 1.00 62.31 109 LEU A C 1
ATOM 865 O O . LEU A 1 109 ? 10.316 0.587 3.929 1.00 62.31 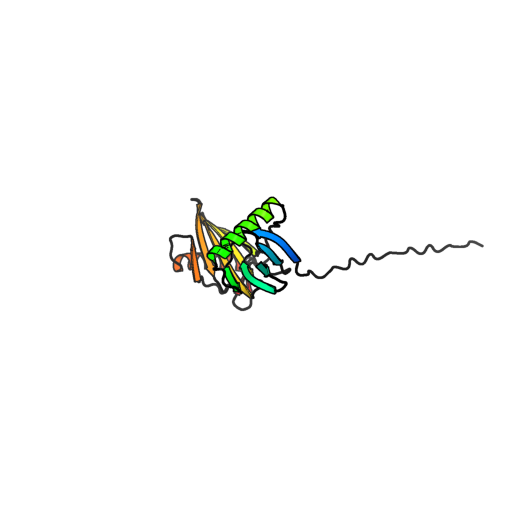109 LEU A O 1
ATOM 869 N N . ALA A 1 110 ? 8.784 1.908 2.873 1.00 68.12 110 ALA A N 1
ATOM 870 C CA . ALA A 1 110 ? 8.757 1.232 1.600 1.00 68.12 110 ALA A CA 1
ATOM 871 C C . ALA A 1 110 ? 10.155 1.141 0.982 1.00 68.12 110 ALA A C 1
ATOM 873 O O . ALA A 1 110 ? 10.947 2.090 1.003 1.00 68.12 110 ALA A O 1
ATOM 874 N N . ARG A 1 111 ? 10.471 -0.040 0.448 1.00 85.75 111 AR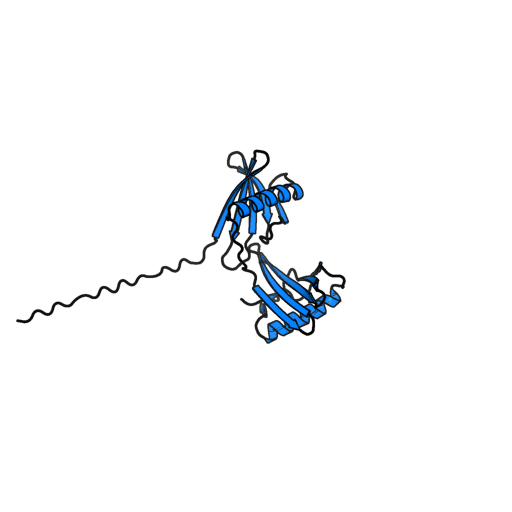G A N 1
ATOM 875 C CA . ARG A 1 111 ? 11.733 -0.277 -0.252 1.00 85.75 111 ARG A CA 1
ATOM 876 C C . ARG A 1 111 ? 11.544 0.149 -1.694 1.00 85.75 111 ARG A C 1
ATOM 878 O O . ARG A 1 111 ? 10.797 -0.498 -2.424 1.00 85.75 111 ARG A O 1
ATOM 885 N N . GLU A 1 112 ? 12.186 1.243 -2.074 1.00 92.31 112 GLU A N 1
ATOM 886 C CA . GLU A 1 112 ? 11.992 1.874 -3.373 1.00 92.31 112 GLU A CA 1
ATOM 887 C C . GLU A 1 112 ? 13.252 1.787 -4.234 1.00 92.31 112 GLU A C 1
ATOM 889 O O . GLU A 1 112 ? 14.363 2.055 -3.782 1.00 92.31 112 GLU A O 1
ATOM 894 N N . PHE A 1 113 ? 13.055 1.411 -5.491 1.00 94.44 113 PHE A N 1
ATOM 895 C CA . PHE A 1 113 ? 14.064 1.391 -6.533 1.00 94.44 113 PHE A CA 1
ATOM 896 C C . PHE A 1 113 ? 13.559 2.224 -7.708 1.00 94.44 113 PHE A C 1
ATOM 898 O O . PHE A 1 113 ? 12.439 2.022 -8.178 1.00 94.44 113 PHE A O 1
ATOM 905 N N . SER A 1 114 ? 14.396 3.134 -8.202 1.00 95.12 114 SER A N 1
ATOM 906 C CA . SER A 1 114 ? 14.071 3.978 -9.350 1.00 95.12 114 SER A CA 1
ATOM 907 C C . SER A 1 114 ? 15.067 3.775 -10.489 1.00 95.12 114 SER A C 1
ATOM 909 O O . SER A 1 114 ? 16.274 3.680 -10.276 1.00 95.12 114 SER A O 1
ATOM 911 N N . LEU A 1 115 ? 14.549 3.739 -11.712 1.00 95.25 115 LEU A N 1
ATOM 912 C CA . LEU A 1 115 ? 15.298 3.554 -12.948 1.00 95.25 115 LEU A CA 1
ATOM 913 C C . LEU A 1 115 ? 14.785 4.542 -13.995 1.00 95.25 115 LEU A C 1
ATOM 915 O O . LEU A 1 115 ? 13.590 4.588 -14.258 1.00 95.25 115 LEU A O 1
ATOM 919 N N . ALA A 1 116 ? 15.682 5.281 -14.639 1.00 95.44 116 ALA A N 1
ATOM 920 C CA . ALA A 1 116 ? 15.362 6.076 -15.821 1.00 95.44 116 ALA A CA 1
ATOM 921 C C . ALA A 1 116 ? 16.007 5.427 -17.051 1.00 95.44 116 ALA A C 1
ATOM 923 O O . ALA A 1 116 ? 17.225 5.246 -17.086 1.00 95.44 116 ALA A O 1
ATOM 924 N N . VAL A 1 117 ? 15.195 5.047 -18.038 1.00 91.00 117 VAL A N 1
ATOM 925 C CA . VAL A 1 117 ? 15.660 4.497 -19.322 1.00 91.00 117 VAL A CA 1
ATOM 926 C C . VAL A 1 117 ? 14.822 5.107 -20.434 1.00 91.00 117 VAL A C 1
ATOM 928 O O . VAL A 1 117 ? 13.590 5.109 -20.367 1.00 91.00 117 VAL A O 1
ATOM 931 N N . ASP A 1 118 ? 15.508 5.607 -21.458 1.00 87.94 118 ASP A N 1
ATOM 932 C CA . ASP A 1 118 ? 14.925 6.384 -22.549 1.00 87.94 118 ASP A CA 1
ATOM 933 C C . ASP A 1 118 ? 14.139 7.595 -22.008 1.00 87.94 118 ASP A C 1
ATOM 935 O O . ASP A 1 118 ? 14.662 8.387 -21.226 1.00 87.94 118 ASP A O 1
ATOM 939 N N . PHE A 1 119 ? 12.873 7.727 -22.404 1.00 91.62 119 PHE A N 1
ATOM 940 C CA . PHE A 1 119 ? 11.962 8.798 -21.996 1.00 91.62 119 PHE A CA 1
ATOM 941 C C . PHE A 1 119 ? 10.997 8.360 -20.885 1.00 91.62 119 PHE A C 1
ATOM 943 O O . PHE A 1 119 ? 9.880 8.876 -20.798 1.00 91.62 119 PHE A O 1
ATOM 950 N N . ARG A 1 120 ? 11.380 7.353 -20.087 1.00 94.19 120 ARG A N 1
ATOM 951 C CA . ARG A 1 120 ? 10.552 6.808 -19.008 1.00 94.19 120 ARG A CA 1
ATOM 952 C C . ARG A 1 120 ? 11.317 6.696 -17.698 1.00 94.19 120 ARG A C 1
ATOM 954 O O . ARG A 1 120 ? 12.466 6.254 -17.663 1.00 94.19 120 ARG A O 1
ATOM 961 N N . THR A 1 121 ? 10.609 7.002 -16.622 1.00 96.62 121 THR A N 1
ATOM 962 C CA . THR A 1 121 ? 11.008 6.716 -15.249 1.00 96.62 121 THR A CA 1
ATOM 963 C C . THR A 1 121 ? 10.163 5.566 -14.724 1.00 96.62 121 THR A C 1
ATOM 965 O O . THR A 1 121 ? 8.940 5.555 -14.854 1.00 96.62 121 THR A O 1
ATOM 968 N N . TYR A 1 122 ? 10.832 4.597 -14.121 1.00 97.25 122 TYR A N 1
ATOM 969 C CA . TYR A 1 122 ? 10.261 3.432 -13.474 1.00 97.25 122 TYR A CA 1
ATOM 970 C C . TYR A 1 122 ? 10.560 3.541 -11.990 1.00 97.25 122 TYR A C 1
ATOM 972 O O . TYR A 1 122 ? 11.718 3.701 -11.611 1.00 97.25 122 TYR A O 1
ATOM 980 N N . ARG A 1 123 ? 9.537 3.420 -11.156 1.00 96.75 123 ARG A N 1
ATOM 981 C CA . ARG A 1 123 ? 9.674 3.382 -9.704 1.00 96.75 123 ARG A CA 1
ATOM 982 C C . ARG A 1 123 ? 9.012 2.123 -9.187 1.00 96.75 123 ARG A C 1
ATOM 984 O O . ARG A 1 123 ? 7.790 2.002 -9.239 1.00 96.75 123 ARG A O 1
ATOM 991 N N . MET A 1 124 ? 9.829 1.178 -8.745 1.00 96.75 124 MET A N 1
ATOM 992 C CA . MET A 1 124 ? 9.371 -0.066 -8.152 1.00 96.75 124 MET A CA 1
ATOM 993 C C . MET A 1 124 ? 9.444 0.036 -6.638 1.00 96.75 124 MET A C 1
ATOM 995 O O . MET A 1 124 ? 10.492 0.361 -6.083 1.00 96.75 124 MET A O 1
ATOM 999 N N . THR A 1 125 ? 8.345 -0.298 -5.984 1.00 94.69 125 THR A N 1
ATOM 1000 C CA . THR A 1 125 ? 8.233 -0.296 -4.534 1.00 94.69 125 THR A CA 1
ATOM 1001 C C . THR A 1 125 ? 7.818 -1.685 -4.076 1.00 94.69 125 THR A C 1
ATOM 1003 O O . THR A 1 125 ? 6.827 -2.225 -4.569 1.00 94.69 125 THR A O 1
ATOM 1006 N N . THR A 1 126 ? 8.578 -2.276 -3.154 1.00 94.31 126 THR A N 1
ATOM 1007 C CA . THR A 1 126 ? 8.178 -3.512 -2.473 1.00 94.31 126 THR A CA 1
ATOM 1008 C C . THR A 1 126 ? 7.507 -3.159 -1.157 1.00 94.31 126 THR A C 1
ATOM 1010 O O . THR A 1 126 ? 8.140 -2.567 -0.277 1.00 94.31 126 THR A O 1
ATOM 1013 N N . TYR A 1 127 ? 6.259 -3.586 -1.019 1.00 89.44 127 TYR A N 1
ATOM 1014 C CA . TYR A 1 127 ? 5.484 -3.491 0.207 1.00 89.44 127 TYR A CA 1
ATOM 1015 C C . TYR A 1 127 ? 5.557 -4.828 0.931 1.00 89.44 127 TYR A C 1
ATOM 1017 O O . TYR A 1 127 ? 5.388 -5.886 0.328 1.00 89.44 127 TYR A O 1
ATOM 1025 N N . MET A 1 128 ? 5.858 -4.784 2.225 1.00 88.94 128 MET A N 1
ATOM 1026 C CA . MET A 1 128 ? 5.846 -5.957 3.097 1.00 88.94 128 MET A CA 1
ATOM 1027 C C . MET A 1 128 ? 4.939 -5.630 4.270 1.00 88.94 128 MET A C 1
ATOM 1029 O O . MET A 1 128 ? 5.396 -5.038 5.247 1.00 88.94 128 MET A O 1
ATOM 1033 N N . LEU A 1 129 ? 3.660 -5.960 4.153 1.00 84.06 129 LEU A N 1
ATOM 1034 C CA . LEU A 1 129 ? 2.662 -5.605 5.150 1.00 84.06 129 LEU A CA 1
ATOM 1035 C C . LEU A 1 129 ? 2.851 -6.451 6.411 1.00 84.06 129 LEU A C 1
ATOM 1037 O O . LEU A 1 129 ? 3.204 -7.633 6.350 1.00 84.06 129 LEU A O 1
ATOM 1041 N N . ALA A 1 130 ? 2.576 -5.870 7.580 1.00 81.00 130 ALA A N 1
ATOM 1042 C CA . ALA A 1 130 ? 2.630 -6.593 8.852 1.00 81.00 130 ALA A CA 1
ATOM 1043 C C . ALA A 1 130 ? 1.677 -7.801 8.904 1.00 81.00 130 ALA A C 1
ATOM 1045 O O . ALA A 1 130 ? 1.896 -8.723 9.688 1.00 81.00 130 ALA A O 1
ATOM 1046 N N . LEU A 1 131 ? 0.643 -7.801 8.061 1.00 80.38 131 LEU A N 1
ATOM 1047 C CA . LEU A 1 131 ? -0.342 -8.875 7.936 1.00 80.38 131 LEU A CA 1
ATOM 1048 C C . LEU A 1 131 ? 0.128 -10.034 7.037 1.00 80.38 131 LEU A C 1
ATOM 1050 O O . LEU A 1 131 ? -0.602 -11.003 6.856 1.00 80.38 131 LEU A O 1
ATOM 1054 N N . GLY A 1 132 ? 1.360 -9.975 6.521 1.00 80.81 132 GLY A N 1
ATOM 1055 C CA . GLY A 1 132 ? 2.017 -11.077 5.811 1.00 80.81 132 GLY A CA 1
ATOM 1056 C C . GLY A 1 132 ? 1.957 -10.993 4.285 1.00 80.81 132 GLY A C 1
ATOM 1057 O O . GLY A 1 132 ? 2.606 -11.795 3.607 1.00 80.81 132 GLY A O 1
ATOM 1058 N N . GLU A 1 133 ? 1.235 -10.019 3.740 1.00 85.50 133 GLU A N 1
ATOM 1059 C CA . GLU A 1 133 ? 1.191 -9.750 2.304 1.00 85.50 133 GLU A CA 1
ATOM 1060 C C . GLU A 1 133 ? 2.493 -9.079 1.851 1.00 85.50 133 GLU A C 1
ATOM 1062 O O . GLU A 1 133 ? 3.014 -8.170 2.501 1.00 85.50 133 GLU A O 1
ATOM 1067 N N . ILE A 1 134 ? 3.048 -9.559 0.738 1.00 90.94 134 ILE A N 1
ATOM 1068 C CA . ILE A 1 134 ? 4.228 -8.966 0.109 1.00 90.94 134 ILE A CA 1
ATOM 1069 C C . ILE A 1 134 ? 3.944 -8.824 -1.371 1.00 90.94 134 ILE A C 1
ATOM 1071 O O . ILE A 1 134 ? 3.760 -9.830 -2.056 1.00 90.94 134 ILE A O 1
ATOM 1075 N N . TYR A 1 135 ? 3.991 -7.593 -1.859 1.00 94.06 135 TYR A N 1
ATOM 1076 C CA . TYR A 1 135 ? 3.732 -7.293 -3.254 1.00 94.06 135 TYR A CA 1
ATOM 1077 C C . TYR A 1 135 ? 4.694 -6.234 -3.786 1.00 94.06 135 TYR A C 1
ATOM 1079 O O . TYR A 1 135 ? 5.333 -5.488 -3.037 1.00 94.06 135 TYR A O 1
ATOM 1087 N N . ASN A 1 136 ? 4.802 -6.182 -5.108 1.0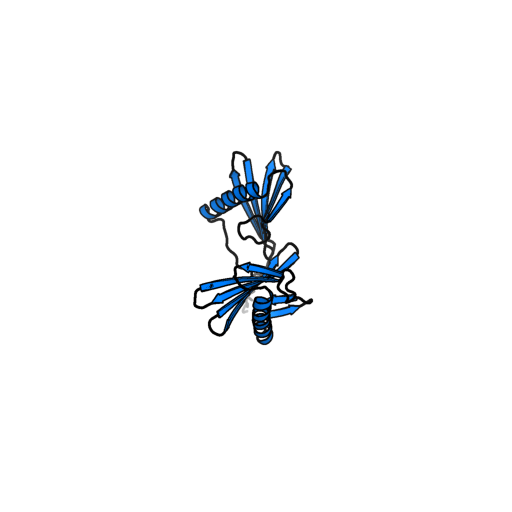0 96.62 136 ASN A N 1
ATOM 1088 C CA . ASN A 1 136 ? 5.531 -5.138 -5.807 1.00 96.62 136 ASN A CA 1
ATOM 1089 C C . ASN A 1 136 ? 4.559 -4.249 -6.563 1.00 96.62 136 ASN A C 1
ATOM 1091 O O . ASN A 1 136 ? 3.712 -4.740 -7.308 1.00 96.62 136 ASN A O 1
ATOM 1095 N N . ARG A 1 137 ? 4.755 -2.941 -6.443 1.00 96.38 137 ARG A N 1
ATOM 1096 C CA . ARG A 1 137 ? 4.064 -1.938 -7.245 1.00 96.38 137 ARG A CA 1
ATOM 1097 C C . ARG A 1 137 ? 5.067 -1.238 -8.137 1.00 96.38 137 ARG A C 1
ATOM 1099 O O . ARG A 1 137 ? 6.082 -0.737 -7.655 1.00 96.38 137 ARG A O 1
ATOM 1106 N N . LEU A 1 138 ? 4.795 -1.204 -9.434 1.00 97.69 138 LEU A N 1
ATOM 1107 C CA . LEU A 1 138 ? 5.598 -0.469 -10.400 1.00 97.69 138 LEU A CA 1
ATOM 1108 C C . LEU A 1 138 ? 4.796 0.728 -10.906 1.00 97.69 138 LEU A C 1
ATOM 1110 O O . LEU A 1 138 ? 3.748 0.563 -11.526 1.00 97.69 138 LEU A O 1
ATOM 1114 N N . VAL A 1 139 ? 5.332 1.925 -10.681 1.00 97.50 139 VAL A N 1
ATOM 1115 C CA . VAL A 1 139 ? 4.862 3.165 -11.301 1.00 97.50 139 VAL A CA 1
ATOM 1116 C C . VAL A 1 139 ? 5.754 3.481 -12.494 1.00 97.50 139 VAL A C 1
ATOM 1118 O O . VAL A 1 139 ? 6.980 3.482 -12.376 1.00 97.50 139 VAL A O 1
ATOM 1121 N N . ILE A 1 140 ? 5.139 3.750 -13.639 1.00 97.31 140 ILE A N 1
ATOM 1122 C CA . ILE A 1 140 ? 5.814 4.118 -14.881 1.00 97.31 140 ILE A CA 1
ATOM 1123 C C . ILE A 1 140 ? 5.338 5.512 -15.259 1.00 97.31 140 ILE A C 1
ATOM 1125 O O . ILE A 1 140 ? 4.135 5.741 -15.348 1.00 97.31 140 ILE A O 1
ATOM 1129 N N . THR A 1 141 ? 6.267 6.430 -15.492 1.00 96.75 141 THR A N 1
ATOM 1130 C CA . THR A 1 141 ? 5.973 7.802 -15.922 1.00 96.75 141 THR A CA 1
ATOM 1131 C C . THR A 1 141 ? 6.781 8.112 -17.170 1.00 96.75 141 THR A C 1
ATOM 1133 O O . THR A 1 141 ? 7.982 7.843 -17.196 1.00 96.75 141 THR A O 1
ATOM 1136 N N . ASN A 1 142 ? 6.147 8.644 -18.212 1.00 92.81 142 ASN A N 1
ATOM 1137 C CA . ASN A 1 142 ? 6.852 9.112 -19.405 1.00 92.81 142 ASN A CA 1
ATOM 1138 C C . ASN A 1 142 ? 7.096 10.634 -19.375 1.00 92.81 142 ASN A C 1
ATOM 1140 O O . ASN A 1 142 ? 6.662 11.337 -18.465 1.00 92.81 142 ASN A O 1
ATOM 1144 N N . ILE A 1 143 ? 7.806 11.132 -20.386 1.00 88.50 143 ILE A N 1
ATOM 1145 C CA . ILE A 1 143 ? 8.056 12.563 -20.620 1.00 88.50 143 ILE A CA 1
ATOM 1146 C C . ILE A 1 143 ? 6.773 13.409 -20.706 1.00 88.50 143 ILE A C 1
ATOM 1148 O O . ILE A 1 143 ? 6.772 14.552 -20.253 1.00 88.50 143 ILE A O 1
ATOM 1152 N N . ASP A 1 144 ? 5.686 12.847 -21.230 1.00 89.62 144 ASP A N 1
ATOM 1153 C CA . ASP A 1 144 ? 4.396 13.529 -21.379 1.00 89.62 144 ASP A CA 1
ATOM 1154 C C . ASP A 1 144 ? 3.555 13.498 -20.084 1.00 89.62 144 ASP A C 1
ATOM 1156 O O . ASP A 1 144 ? 2.408 13.941 -20.068 1.00 89.62 144 ASP A O 1
ATOM 1160 N N . ASN A 1 145 ? 4.132 13.008 -18.978 1.00 84.19 145 ASN A N 1
ATOM 1161 C CA . ASN A 1 145 ? 3.479 12.747 -17.692 1.00 84.19 145 ASN A CA 1
ATOM 1162 C C . ASN A 1 145 ? 2.327 11.731 -17.751 1.00 84.19 145 ASN A C 1
ATOM 1164 O O . ASN A 1 145 ? 1.550 11.635 -16.799 1.00 84.19 145 ASN A O 1
ATOM 1168 N N . GLU A 1 146 ? 2.230 10.926 -18.810 1.00 91.38 146 GLU A N 1
ATOM 1169 C CA . GLU A 1 146 ? 1.386 9.736 -18.780 1.00 91.38 146 GLU A CA 1
ATOM 1170 C C . GLU A 1 146 ? 1.934 8.776 -17.728 1.00 91.38 146 GLU A C 1
ATOM 1172 O O . GLU A 1 146 ? 3.143 8.508 -17.643 1.00 91.38 146 GLU A O 1
ATOM 1177 N N . ARG A 1 147 ? 1.015 8.258 -16.920 1.00 95.38 147 ARG A N 1
ATOM 1178 C CA . ARG A 1 147 ? 1.313 7.417 -15.776 1.00 95.38 147 ARG A CA 1
ATOM 1179 C C . ARG A 1 147 ? 0.617 6.076 -15.929 1.00 95.38 147 ARG A C 1
ATOM 1181 O O . ARG A 1 147 ? -0.537 5.995 -16.335 1.00 95.38 147 ARG A O 1
ATOM 1188 N N . ALA A 1 148 ? 1.343 5.021 -15.588 1.00 97.31 148 ALA A N 1
ATOM 1189 C CA . ALA A 1 148 ? 0.786 3.695 -15.419 1.00 97.31 148 ALA A CA 1
ATOM 1190 C C . ALA A 1 148 ? 1.212 3.115 -14.075 1.00 97.31 148 ALA A C 1
ATOM 1192 O O . ALA A 1 148 ? 2.313 3.384 -13.583 1.00 97.31 148 ALA A O 1
ATOM 1193 N N . VAL A 1 149 ? 0.341 2.300 -13.499 1.00 97.62 149 VAL A N 1
ATOM 1194 C CA . VAL A 1 149 ? 0.558 1.618 -12.233 1.00 97.62 149 VAL A CA 1
ATOM 1195 C C . VAL A 1 149 ? 0.152 0.167 -12.394 1.00 97.62 149 VAL A C 1
ATOM 1197 O O . VAL A 1 149 ? -0.981 -0.139 -12.761 1.00 97.62 149 VAL A O 1
ATOM 1200 N N . VAL A 1 150 ? 1.085 -0.730 -12.096 1.00 98.31 150 VAL A N 1
ATOM 1201 C CA . VAL A 1 150 ? 0.871 -2.174 -12.179 1.00 98.31 150 VAL A CA 1
ATOM 1202 C C . VAL A 1 150 ? 1.370 -2.872 -10.924 1.00 98.31 150 VAL A C 1
ATOM 1204 O O . VAL A 1 150 ? 2.330 -2.415 -10.296 1.00 98.31 150 VAL A O 1
ATOM 1207 N N . VAL A 1 151 ? 0.723 -3.983 -10.571 1.00 97.75 151 VAL A N 1
ATOM 1208 C CA . VAL A 1 151 ? 0.958 -4.680 -9.300 1.00 97.75 151 VAL A CA 1
ATOM 1209 C C . VAL A 1 151 ? 1.201 -6.170 -9.524 1.00 97.75 151 VAL A C 1
ATOM 1211 O O . VAL A 1 151 ? 0.536 -6.803 -10.343 1.00 97.75 151 VAL A O 1
ATOM 1214 N N . ASP A 1 152 ? 2.171 -6.712 -8.792 1.00 97.75 152 ASP A N 1
ATOM 1215 C CA . ASP A 1 152 ? 2.462 -8.139 -8.613 1.00 97.75 152 ASP A CA 1
ATOM 1216 C C . ASP A 1 152 ? 2.215 -8.477 -7.139 1.00 97.75 152 ASP A C 1
ATOM 1218 O O . ASP A 1 152 ? 3.063 -8.196 -6.284 1.00 97.75 152 ASP A O 1
ATOM 1222 N N . TYR A 1 153 ? 1.044 -9.047 -6.842 1.00 95.12 153 TYR A N 1
ATOM 1223 C CA . TYR A 1 153 ? 0.532 -9.262 -5.483 1.00 95.12 153 TYR A CA 1
ATOM 1224 C C . TYR A 1 153 ? 1.330 -10.287 -4.679 1.00 95.12 153 TYR A C 1
ATOM 1226 O O . TYR A 1 153 ? 1.172 -10.382 -3.466 1.00 95.12 153 TYR A O 1
ATOM 1234 N N . ASN A 1 154 ? 2.183 -11.068 -5.343 1.00 95.50 154 ASN A N 1
ATOM 1235 C CA . ASN A 1 154 ? 2.992 -12.103 -4.704 1.00 95.50 154 ASN A CA 1
ATOM 1236 C C . ASN A 1 154 ? 4.489 -11.800 -4.765 1.00 95.50 154 ASN A C 1
ATOM 1238 O O . ASN A 1 154 ? 5.299 -12.643 -4.359 1.00 95.50 154 ASN A O 1
ATOM 1242 N N . ALA A 1 155 ? 4.853 -10.641 -5.318 1.00 96.56 155 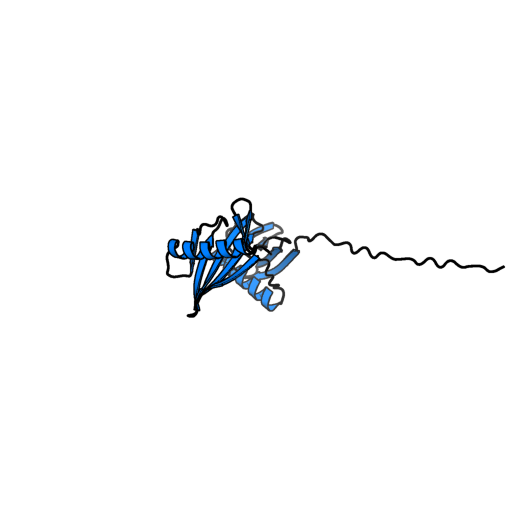ALA A N 1
ATOM 1243 C CA . ALA A 1 155 ? 6.212 -10.270 -5.666 1.00 96.56 155 ALA A CA 1
ATOM 1244 C C . ALA A 1 155 ? 6.941 -11.355 -6.491 1.00 96.56 155 ALA A C 1
ATOM 1246 O O . ALA A 1 155 ? 8.157 -11.468 -6.412 1.00 96.56 155 ALA A O 1
ATOM 1247 N N . ASN A 1 156 ? 6.242 -12.198 -7.255 1.00 97.56 156 ASN A N 1
ATOM 1248 C CA . ASN A 1 156 ? 6.813 -13.384 -7.911 1.00 97.56 156 ASN A CA 1
ATOM 1249 C C . ASN A 1 156 ? 7.380 -13.116 -9.323 1.00 97.56 156 ASN A C 1
ATOM 1251 O O . ASN A 1 156 ? 7.832 -14.042 -10.005 1.00 97.56 156 ASN A O 1
ATOM 1255 N N . GLY A 1 157 ? 7.371 -11.859 -9.766 1.00 97.50 157 GLY A N 1
ATOM 1256 C CA . GLY A 1 157 ? 7.825 -11.410 -11.079 1.00 97.50 157 GLY A CA 1
ATOM 1257 C C . GLY A 1 157 ? 6.735 -11.407 -12.155 1.00 97.50 157 GLY A C 1
ATOM 1258 O O . GLY A 1 157 ? 7.026 -11.093 -13.318 1.00 97.50 157 GLY A O 1
ATOM 1259 N N . LYS A 1 158 ? 5.494 -11.750 -11.799 1.00 98.25 158 LYS A N 1
ATOM 1260 C CA . LYS A 1 158 ? 4.332 -11.750 -12.686 1.00 98.25 158 LYS A CA 1
ATOM 1261 C C . LYS A 1 158 ? 3.344 -10.683 -12.226 1.00 98.25 158 LYS A C 1
ATOM 1263 O O . LYS A 1 158 ? 2.881 -10.721 -11.099 1.00 98.25 158 LYS A O 1
ATOM 1268 N N . LEU A 1 159 ? 3.013 -9.754 -13.117 1.00 98.31 159 LEU A N 1
ATOM 1269 C CA . LEU A 1 159 ? 1.971 -8.769 -12.845 1.00 98.31 159 LEU A CA 1
ATOM 1270 C C . LEU A 1 159 ? 0.604 -9.456 -12.806 1.00 98.31 159 LEU A C 1
ATOM 1272 O O . LEU A 1 159 ? 0.319 -10.325 -13.635 1.00 98.31 159 LEU A O 1
ATOM 1276 N N . ASP A 1 160 ? -0.234 -9.018 -11.877 1.00 98.25 160 ASP A N 1
ATOM 1277 C CA . ASP A 1 160 ? -1.597 -9.500 -11.677 1.00 98.25 160 ASP A CA 1
ATOM 1278 C C . ASP A 1 160 ? -2.631 -8.474 -12.155 1.00 98.25 160 ASP A C 1
ATOM 1280 O O . ASP A 1 160 ? -3.650 -8.856 -12.728 1.00 98.25 160 ASP A O 1
ATOM 1284 N N . THR A 1 161 ? -2.360 -7.174 -11.976 1.00 97.31 161 THR A N 1
ATOM 1285 C CA . THR A 1 161 ? -3.308 -6.108 -12.330 1.00 97.31 161 THR A CA 1
ATOM 1286 C C . THR A 1 161 ? -2.644 -4.841 -12.878 1.00 97.31 161 THR A C 1
ATOM 1288 O O . THR A 1 161 ? -1.453 -4.587 -12.668 1.00 97.31 161 THR A O 1
ATOM 1291 N N . VAL A 1 162 ? -3.454 -4.047 -13.581 1.00 97.75 162 VAL A N 1
ATOM 1292 C CA . VAL A 1 162 ? -3.176 -2.672 -14.007 1.00 97.75 162 VAL A CA 1
ATOM 1293 C C . VAL A 1 162 ? -4.153 -1.769 -13.254 1.00 97.75 162 VAL A C 1
ATOM 1295 O O . VAL A 1 162 ? -5.350 -1.807 -13.521 1.00 97.75 162 VAL A O 1
ATOM 1298 N N . GLU A 1 163 ? -3.651 -0.991 -12.296 1.00 95.12 163 GLU A N 1
ATOM 1299 C CA . GLU A 1 163 ? -4.458 -0.030 -11.524 1.00 95.12 163 GLU A CA 1
ATOM 1300 C C . GLU A 1 163 ? -4.673 1.276 -12.300 1.00 95.12 163 GLU A C 1
ATOM 1302 O O . GLU A 1 163 ? -5.711 1.919 -12.177 1.00 95.12 163 GLU A O 1
ATOM 1307 N N . GLU A 1 164 ? -3.685 1.671 -13.105 1.00 97.25 164 GLU A N 1
ATOM 1308 C CA . GLU A 1 164 ? -3.689 2.899 -13.900 1.00 97.25 164 GLU A CA 1
ATOM 1309 C C . GLU A 1 164 ? -2.933 2.651 -15.212 1.00 97.25 164 GLU A C 1
ATOM 1311 O O . GLU A 1 164 ? -1.897 1.980 -15.215 1.00 97.25 164 GLU A O 1
ATOM 1316 N N . GLY A 1 165 ? -3.423 3.207 -16.320 1.00 95.69 165 GLY A N 1
ATOM 1317 C CA . GLY A 1 165 ? -2.815 3.076 -17.646 1.00 95.69 165 GLY A CA 1
ATOM 1318 C C . GLY A 1 165 ? -3.781 2.535 -18.701 1.00 95.69 165 GLY A C 1
ATOM 1319 O O . GLY A 1 165 ? -4.855 2.027 -18.393 1.00 95.69 165 GLY A O 1
ATOM 1320 N N . ASP A 1 166 ? -3.400 2.669 -19.968 1.00 95.25 166 ASP A N 1
ATOM 1321 C CA . ASP A 1 166 ? -4.243 2.376 -21.135 1.00 95.25 166 ASP A CA 1
ATOM 1322 C C . ASP A 1 166 ? -3.778 1.145 -21.938 1.00 95.25 166 ASP A C 1
ATOM 1324 O O . ASP A 1 166 ? -4.390 0.774 -22.944 1.00 95.25 166 ASP A O 1
ATOM 1328 N N . ARG A 1 167 ? -2.670 0.513 -21.529 1.00 96.62 167 ARG A N 1
ATOM 1329 C CA . ARG A 1 167 ? -2.120 -0.688 -22.173 1.00 96.62 167 ARG A CA 1
ATOM 1330 C C . ARG A 1 167 ? -2.484 -1.952 -21.405 1.00 96.62 167 ARG A C 1
ATOM 1332 O O . ARG A 1 167 ? -2.909 -1.925 -20.256 1.00 96.62 167 ARG A O 1
ATOM 1339 N N . ASP A 1 168 ? -2.308 -3.089 -22.068 1.00 97.06 168 ASP A N 1
ATOM 1340 C CA . ASP A 1 168 ? -2.595 -4.385 -21.469 1.00 97.06 168 ASP A CA 1
ATOM 1341 C C . ASP A 1 168 ? -1.484 -4.865 -20.515 1.00 97.06 168 ASP A C 1
ATOM 1343 O O . ASP A 1 168 ? -0.340 -4.395 -20.509 1.00 97.06 168 ASP A O 1
ATOM 1347 N N . LEU A 1 169 ? -1.827 -5.871 -19.711 1.00 96.94 169 LEU A N 1
ATOM 1348 C CA . LEU A 1 169 ? -0.918 -6.492 -18.750 1.00 96.94 169 LEU A CA 1
ATOM 1349 C C . LEU A 1 169 ? 0.334 -7.080 -19.425 1.00 96.94 169 LEU A C 1
ATOM 1351 O O . LEU A 1 169 ? 1.415 -7.085 -18.841 1.00 96.94 169 LEU A O 1
ATOM 1355 N N . LYS A 1 170 ? 0.217 -7.572 -20.666 1.00 97.81 170 LYS A N 1
ATOM 1356 C CA . LYS A 1 170 ? 1.328 -8.195 -21.402 1.00 97.81 170 LYS A CA 1
ATOM 1357 C C . LYS A 1 170 ? 2.387 -7.162 -21.780 1.00 97.81 170 LYS A C 1
ATOM 1359 O O . LYS A 1 170 ? 3.581 -7.449 -21.662 1.00 97.81 170 LYS A O 1
ATOM 1364 N N . TYR A 1 171 ? 1.961 -5.978 -22.207 1.00 97.81 171 TYR A N 1
ATOM 1365 C CA . TYR A 1 171 ? 2.827 -4.840 -22.472 1.00 97.81 171 TYR A CA 1
ATOM 1366 C C . TYR A 1 171 ? 3.595 -4.446 -21.207 1.00 97.81 171 TYR A C 1
ATOM 1368 O O . TYR A 1 171 ? 4.832 -4.447 -21.204 1.00 97.81 171 TYR A O 1
ATOM 1376 N N . TYR A 1 172 ? 2.882 -4.205 -20.103 1.00 97.94 172 TYR A N 1
ATOM 1377 C CA . TYR A 1 172 ? 3.515 -3.813 -18.843 1.00 97.94 172 TYR A CA 1
ATOM 1378 C C . TYR A 1 172 ? 4.399 -4.911 -18.252 1.00 97.94 172 TYR A C 1
ATOM 1380 O O . TYR A 1 172 ? 5.446 -4.608 -17.687 1.00 97.94 172 TYR A O 1
ATOM 1388 N N . GLN A 1 173 ? 4.066 -6.187 -18.454 1.00 98.50 173 GLN A N 1
ATOM 1389 C CA . GLN A 1 173 ? 4.903 -7.308 -18.028 1.00 98.50 173 GLN A CA 1
ATOM 1390 C C . GLN A 1 173 ? 6.278 -7.287 -18.711 1.00 98.50 173 GLN A C 1
ATOM 1392 O O . GLN A 1 173 ? 7.273 -7.692 -18.102 1.00 98.50 173 GLN A O 1
ATOM 1397 N N . GLY A 1 174 ? 6.351 -6.820 -19.962 1.00 97.75 174 GLY A N 1
ATOM 1398 C CA . GLY A 1 174 ? 7.612 -6.598 -20.667 1.00 97.75 174 GLY A CA 1
ATOM 1399 C C . GLY A 1 174 ? 8.467 -5.533 -19.981 1.00 97.75 174 GLY A C 1
ATOM 1400 O O . GLY A 1 174 ? 9.633 -5.786 -19.680 1.00 97.75 174 GLY A O 1
ATOM 1401 N N . LEU A 1 175 ? 7.869 -4.381 -19.664 1.00 97.19 175 LEU A N 1
ATOM 1402 C CA . LEU A 1 175 ? 8.542 -3.291 -18.949 1.00 97.19 175 LEU A CA 1
ATOM 1403 C C . LEU A 1 175 ? 8.974 -3.713 -17.540 1.00 97.19 175 LEU A C 1
ATOM 1405 O O . LEU A 1 175 ? 10.115 -3.488 -17.145 1.00 97.19 175 LEU A O 1
ATOM 1409 N N . TYR A 1 176 ? 8.105 -4.415 -16.816 1.00 98.06 176 TYR A N 1
ATOM 1410 C CA . TYR A 1 176 ? 8.394 -4.929 -15.482 1.00 98.06 176 TYR A CA 1
ATOM 1411 C C . TYR A 1 176 ? 9.611 -5.862 -15.475 1.00 98.06 176 TYR A C 1
ATOM 1413 O O . TYR A 1 176 ? 10.489 -5.732 -14.626 1.00 98.06 176 TYR A O 1
ATOM 1421 N N . ARG A 1 177 ? 9.750 -6.738 -16.480 1.00 98.00 177 ARG A N 1
ATOM 1422 C CA . ARG A 1 177 ? 10.941 -7.596 -16.625 1.00 98.00 177 ARG A CA 1
ATOM 1423 C C . ARG A 1 177 ? 12.224 -6.803 -16.856 1.00 98.00 177 ARG A C 1
ATOM 1425 O O . ARG A 1 177 ? 13.266 -7.214 -16.355 1.00 98.00 177 ARG A O 1
ATOM 1432 N N . ILE A 1 178 ? 12.170 -5.694 -17.596 1.00 96.44 178 ILE A N 1
ATOM 1433 C CA . ILE A 1 178 ? 13.335 -4.816 -17.791 1.00 96.44 178 ILE A CA 1
ATOM 1434 C C . ILE A 1 178 ? 13.779 -4.246 -16.441 1.00 96.44 178 ILE A C 1
ATOM 1436 O O . ILE A 1 178 ? 14.955 -4.355 -16.097 1.00 96.44 178 ILE A O 1
ATOM 1440 N N . VAL A 1 179 ? 12.833 -3.719 -15.658 1.00 97.62 179 VAL A N 1
ATOM 1441 C CA . VAL A 1 179 ? 13.084 -3.163 -14.318 1.00 97.62 179 VAL A CA 1
ATOM 1442 C C . VAL A 1 179 ? 13.673 -4.222 -13.385 1.00 97.62 179 VAL A C 1
ATOM 1444 O O . VAL A 1 179 ? 14.727 -3.988 -12.794 1.00 97.62 179 VAL A O 1
ATOM 1447 N N . LEU A 1 180 ? 13.056 -5.408 -13.309 1.00 97.75 180 LEU A N 1
ATOM 1448 C CA . LEU A 1 180 ? 13.548 -6.523 -12.494 1.00 97.75 180 LEU A CA 1
ATOM 1449 C C . LEU A 1 180 ? 14.970 -6.932 -12.884 1.00 97.75 180 LEU A C 1
ATOM 1451 O O . LEU A 1 180 ? 15.835 -7.059 -12.022 1.00 97.75 180 LEU A O 1
ATOM 1455 N N . ASN A 1 181 ? 15.233 -7.119 -14.179 1.00 97.50 181 ASN A N 1
ATOM 1456 C CA . ASN A 1 181 ? 16.550 -7.529 -14.661 1.00 97.50 181 ASN A CA 1
ATOM 1457 C C . ASN A 1 181 ? 17.621 -6.480 -14.358 1.00 97.50 181 ASN A C 1
ATOM 1459 O O . ASN A 1 181 ? 18.723 -6.835 -13.942 1.00 97.50 181 ASN A O 1
ATOM 1463 N N . TYR A 1 182 ? 17.303 -5.200 -14.555 1.00 97.25 182 TYR A N 1
ATOM 1464 C CA . TYR A 1 182 ? 18.236 -4.113 -14.289 1.00 97.25 182 TYR A CA 1
ATOM 1465 C C . TYR A 1 182 ? 18.540 -3.995 -12.792 1.00 97.25 182 TYR A C 1
ATOM 1467 O O . TYR A 1 182 ? 19.708 -4.013 -12.406 1.00 97.25 182 TYR A O 1
ATOM 1475 N N . GLY A 1 183 ? 17.510 -3.955 -11.940 1.00 96.88 183 GLY A N 1
ATOM 1476 C CA . GLY A 1 183 ? 17.713 -3.863 -10.495 1.00 96.88 183 GLY A CA 1
ATOM 1477 C C . GLY A 1 183 ? 18.395 -5.105 -9.915 1.00 96.88 183 GLY A C 1
ATOM 1478 O O . GLY A 1 183 ? 19.245 -4.974 -9.042 1.00 96.88 183 GLY A O 1
ATOM 1479 N N . MET A 1 184 ? 18.135 -6.309 -10.443 1.00 97.38 184 MET A N 1
ATOM 1480 C CA . MET A 1 184 ? 18.887 -7.509 -10.046 1.00 97.38 184 MET A CA 1
ATOM 1481 C C . MET A 1 184 ? 20.358 -7.436 -10.445 1.00 97.38 184 MET A C 1
ATOM 1483 O O . MET A 1 184 ? 21.229 -7.784 -9.651 1.00 97.38 184 MET A O 1
ATOM 1487 N N . LYS A 1 185 ? 20.647 -6.974 -11.667 1.00 97.00 185 LYS A N 1
ATOM 1488 C CA . LYS A 1 185 ? 22.021 -6.843 -12.163 1.00 97.00 185 LYS A CA 1
ATOM 1489 C C . LYS A 1 185 ? 22.849 -5.878 -11.309 1.00 97.00 185 LYS A C 1
ATOM 1491 O O . LYS A 1 185 ? 24.038 -6.120 -11.122 1.00 97.00 185 LYS A O 1
ATOM 1496 N N . ASN A 1 186 ? 22.226 -4.825 -10.785 1.00 95.31 186 ASN A N 1
ATOM 1497 C CA . ASN A 1 186 ? 22.891 -3.831 -9.940 1.00 95.31 186 ASN A CA 1
ATOM 1498 C C . ASN A 1 186 ? 22.832 -4.149 -8.438 1.00 95.31 186 ASN A C 1
ATOM 1500 O O . ASN A 1 186 ? 23.479 -3.472 -7.645 1.00 95.31 186 ASN A O 1
ATOM 1504 N N . GLY A 1 187 ? 22.097 -5.190 -8.038 1.00 95.31 187 GLY A N 1
ATOM 1505 C CA . GLY A 1 187 ? 21.933 -5.571 -6.633 1.00 95.31 187 GLY A CA 1
ATOM 1506 C C . GLY A 1 187 ? 20.917 -4.728 -5.851 1.00 95.31 187 GLY A C 1
ATOM 1507 O O . GLY A 1 187 ? 20.836 -4.880 -4.629 1.00 95.31 187 GLY A O 1
ATOM 1508 N N . ASP A 1 188 ? 20.136 -3.890 -6.538 1.00 95.94 188 ASP A N 1
ATOM 1509 C CA . ASP A 1 188 ? 19.030 -3.100 -5.979 1.00 95.94 188 ASP A CA 1
ATOM 1510 C C . ASP A 1 188 ? 17.768 -3.948 -5.758 1.00 95.94 188 ASP A C 1
ATOM 1512 O O . ASP A 1 188 ? 16.942 -3.641 -4.903 1.00 95.94 188 ASP A O 1
ATOM 1516 N N . ILE A 1 189 ? 17.619 -5.037 -6.518 1.00 97.12 189 ILE A N 1
ATOM 1517 C CA . ILE A 1 189 ? 16.548 -6.027 -6.367 1.00 97.12 189 ILE A CA 1
ATOM 1518 C C . ILE A 1 189 ? 17.189 -7.378 -6.074 1.00 97.12 189 ILE A C 1
ATOM 1520 O O . ILE A 1 189 ? 18.101 -7.815 -6.774 1.00 97.12 189 ILE A O 1
ATOM 1524 N N . ILE A 1 190 ? 16.690 -8.072 -5.060 1.00 96.44 190 ILE A N 1
ATOM 1525 C CA . ILE A 1 190 ? 17.113 -9.430 -4.720 1.00 96.44 190 ILE A CA 1
ATOM 1526 C C . ILE A 1 190 ? 15.985 -10.416 -4.991 1.00 96.44 190 ILE A C 1
ATOM 1528 O O . ILE A 1 190 ? 14.810 -10.079 -4.854 1.00 96.44 190 ILE A O 1
ATOM 1532 N N . LYS A 1 191 ? 16.341 -11.656 -5.336 1.00 95.69 191 LYS A N 1
ATOM 1533 C CA . LYS A 1 191 ? 15.389 -12.766 -5.388 1.00 95.69 191 LYS A CA 1
ATOM 1534 C C . LYS A 1 191 ? 15.554 -13.642 -4.144 1.00 95.69 191 LYS A C 1
ATOM 1536 O O . LYS A 1 191 ? 16.621 -14.216 -3.954 1.00 95.69 191 LYS A O 1
ATOM 1541 N N . SER A 1 192 ? 14.511 -13.755 -3.325 1.00 93.25 192 SER A N 1
ATOM 1542 C CA . SER A 1 192 ? 14.453 -14.613 -2.129 1.00 93.25 192 SER A CA 1
ATOM 1543 C C . SER A 1 192 ? 13.124 -15.349 -2.097 1.00 93.25 192 SER A C 1
ATOM 1545 O O . SER A 1 192 ? 12.097 -14.727 -2.335 1.00 93.25 192 SER A O 1
ATOM 1547 N N . ASP A 1 193 ? 13.122 -16.656 -1.829 1.00 90.19 193 ASP A N 1
ATOM 1548 C CA . ASP A 1 193 ? 11.892 -17.461 -1.686 1.00 90.19 193 ASP A CA 1
ATOM 1549 C C . ASP A 1 193 ? 10.903 -17.301 -2.853 1.00 90.19 193 ASP A C 1
ATOM 1551 O O . ASP A 1 193 ? 9.694 -17.180 -2.682 1.00 90.19 193 ASP A O 1
ATOM 1555 N N . ASN A 1 194 ? 11.447 -17.263 -4.073 1.00 91.50 194 ASN A N 1
ATOM 1556 C CA . ASN A 1 194 ? 10.709 -17.008 -5.312 1.00 91.50 194 ASN A CA 1
ATOM 1557 C C . ASN A 1 194 ? 10.018 -15.629 -5.401 1.00 91.50 194 ASN A C 1
ATOM 1559 O O . ASN A 1 194 ? 9.183 -15.423 -6.278 1.00 91.50 194 ASN A O 1
ATOM 1563 N N . ARG A 1 195 ? 10.414 -14.677 -4.554 1.00 95.69 195 ARG A N 1
ATOM 1564 C CA . ARG A 1 195 ? 9.971 -13.282 -4.569 1.00 95.69 195 ARG A CA 1
ATOM 1565 C C . ARG A 1 195 ? 11.100 -12.347 -4.988 1.00 95.69 195 ARG A C 1
ATOM 1567 O O . ARG A 1 195 ? 12.249 -12.554 -4.606 1.00 95.69 195 ARG A O 1
ATOM 1574 N N . PHE A 1 196 ? 10.780 -11.316 -5.754 1.00 96.88 196 PHE A N 1
ATOM 1575 C CA . PHE A 1 196 ? 11.654 -10.209 -6.114 1.00 96.88 196 PHE A CA 1
ATOM 1576 C C . PHE A 1 196 ? 11.389 -9.062 -5.149 1.00 96.88 196 PHE A C 1
ATOM 1578 O O . PHE A 1 196 ? 10.274 -8.558 -5.087 1.00 96.88 196 PHE A O 1
ATOM 1585 N N . LEU A 1 197 ? 12.399 -8.657 -4.391 1.00 95.38 197 LEU A N 1
ATOM 1586 C CA . LEU A 1 197 ? 12.272 -7.635 -3.360 1.00 95.38 197 LEU A CA 1
ATOM 1587 C C . LEU A 1 197 ? 13.266 -6.520 -3.646 1.00 95.38 197 LEU A C 1
ATOM 1589 O O . LEU A 1 197 ? 14.452 -6.789 -3.848 1.00 95.38 197 LEU A O 1
ATOM 1593 N N . VAL A 1 198 ? 12.811 -5.273 -3.603 1.00 94.75 198 VAL A N 1
ATOM 1594 C CA . VAL A 1 198 ? 13.712 -4.125 -3.550 1.00 94.75 198 VAL A CA 1
ATOM 1595 C C . VAL A 1 198 ? 14.537 -4.209 -2.265 1.00 94.75 198 VAL A C 1
ATOM 1597 O O . VAL A 1 198 ? 14.046 -4.595 -1.196 1.00 94.75 198 VAL A O 1
ATOM 1600 N N . LYS A 1 199 ? 15.825 -3.901 -2.368 1.00 89.44 199 LYS A N 1
ATOM 1601 C CA . LYS A 1 199 ? 16.751 -3.844 -1.243 1.00 89.44 199 LYS A CA 1
ATOM 1602 C C . LYS A 1 199 ? 16.664 -2.469 -0.576 1.00 89.44 199 LYS A C 1
ATOM 1604 O O . LYS A 1 199 ? 16.380 -1.473 -1.228 1.00 89.44 199 LYS A O 1
ATOM 1609 N N . LYS A 1 200 ? 16.866 -2.439 0.738 1.00 72.06 200 LYS A N 1
ATOM 1610 C CA . LYS A 1 200 ? 16.955 -1.198 1.511 1.00 72.06 200 LYS A CA 1
ATOM 1611 C C . LYS A 1 200 ? 18.403 -0.737 1.618 1.00 72.06 200 LYS A C 1
ATOM 1613 O O . LYS A 1 200 ? 19.280 -1.634 1.656 1.00 72.06 200 LYS A O 1
#

Radius of gyration: 24.02 Å; chains: 1; bounding box: 81×37×75 Å

Sequence (200 aa):
MKRYVYGIVLFIVLGCATRPPGVQLGGMQFDFEGEQYTIRSYTPPTLEGYNILSLTRNGEIVFRAIDKEQDGVLDEVIEGEVDLETAREIYARGIREAHEQGKVRSRSLAREFSLAVDFRTYRMTTYMLALGEIYNRLVITNIDNERAVVVDYNANGKLDTVEEGDRDLKYYQGLYRIVLNYGMKNGDIIKSDNRFLVKK

pLDDT: mean 87.19, std 14.53, range [39.47, 98.5]

Foldseek 3Di:
DDDDDPDDPPPPPPPPPPPDQAWDWAKDWDDDPNFIKMWIWTHGPQAAIKIKIFGDDPNHTQWIFIDQRPPLATDDTPHHDDDRVNVSVVSNVRVVVCVVVVNDDDDPSWQWDWDDDDQKIKIKTWHQTPVGWIKIWIWIAGNVRQIWIWIDRRQLLQTDDTPGDDDDSVVVSVVSVVVQVVCVVVVQWDQDPSHIHGDD